Protein AF-Q258Y4-F1 (afdb_monomer)

Solvent-accessible surface area (backbone atoms only — not comparable to full-atom values): 15267 Å² total; per-residue (Å²): 134,86,64,76,81,77,56,89,49,37,62,61,39,58,54,43,42,45,43,45,58,61,51,66,56,70,59,90,60,91,87,56,67,45,74,44,80,45,80,37,53,35,36,51,55,74,81,58,51,71,51,32,64,60,37,55,50,52,29,45,76,71,63,34,41,47,32,34,32,32,32,26,90,51,21,43,62,71,57,40,54,53,54,24,73,75,41,92,78,18,54,65,46,80,31,79,31,70,70,5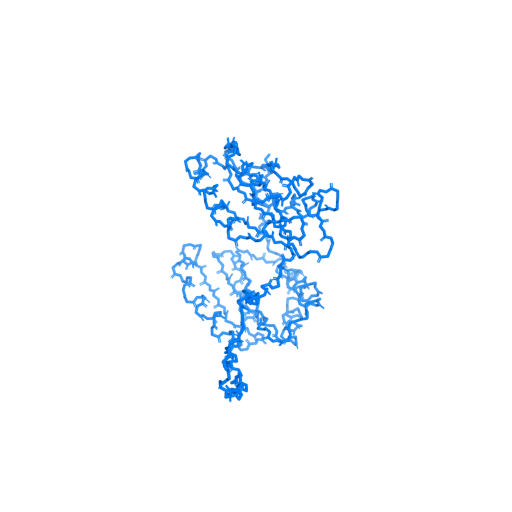0,49,63,76,41,39,65,62,55,49,52,56,56,55,73,62,46,70,79,78,77,72,78,74,78,72,79,79,77,77,84,77,83,89,77,90,85,81,83,91,71,86,73,80,67,83,75,70,77,75,60,54,32,39,36,37,38,38,37,44,28,19,54,85,59,30,64,75,49,37,52,52,54,44,53,51,48,49,58,53,53,71,75,46,66,43,25,88,87,25,23,34,57,26,34,31,38,28,15,63,56,65,43,84,76,43,49,46,72,49,72,40,42,53,68,53,48,49,51,52,57,70,66,62,73,79,77,45,36,97,44,76,31,66,68,57,37,54,49,46,40,66,72,47,56,66,24,68,92,33,45,40,54,92,90,35,54,79,44,76,48,80,47,124

Secondary structure (DSSP, 8-state):
-------SB--HHHHHHHIIIIITTT---TTS-EEEEEEE-SBPPHHHHTTHHHHHHHHHHTTEEEEEEEESTTS-HHHHHHHHTT-TT---EEESSHHHHHHTHHHHHHHHHHTSPPPPPPP----PPPPPP-------------PPPPPEEEEEEEE--TTTHHHHHHHHHHHHHHHHHHS-BSTTSEEEEEEEESSSEEEEE-TTS---HHHHHHHHHHPPP---S---HHHHHHHIIIIISSGGGT--TTSPEEEEEE-

Organism: NCBI:txid329634

pLDDT: mean 86.79, std 17.77, range [30.95, 98.56]

Nearest PDB structures (foldseek):
  3zqk-assembly2_B  TM=9.887E-01  e=1.937E-16  Homo sapiens
  3ppx-assembly1_A  TM=9.861E-01  e=2.987E-16  Homo sapiens
  3ppw-assembly1_A  TM=9.866E-01  e=4.330E-16  Homo sapiens
  1ijb-assembly1_A  TM=9.432E-01  e=1.712E-16  Homo sapiens
  5bv8-assembly1_A  TM=9.352E-01  e=2.061E-16  Homo sapiens

Mean predicted aligned error: 10.35 Å

Foldseek 3Di:
DPPPPDDLADLQLVVLVCCLCPVLVPDPDPQWAAEAEAEDAAHHDPVNCVCLLVSLLSCVVSNHEYAYEYAAPRGDPVSQVSSCVNDVLHHYHYYNHVVVCVVCVVVVVVSVVVSTDDPDDPDPDPPDPDDDDDDDDDDDPPPDPPPPFAAAEEEEEQELAVVCPQVNSVVVLVVVLVVLVPHPFAPRHYFYWYWYFFPAIDTQGFSPDHRDSVVVNVSSNVDGRDYDHGHDVPNVVVCCVPPRCDVVRVHDPPHYYYYHYDD

Sequence (263 aa):
QVKYAGSQVASTSEVLKYTLFQIFGRIDRPEASRIVLLLTASQEPPRLARNLVRYVQGLKQKKIIVIPVGIGPHASLRQVRLIEKQAPENKAFLLSGVDELEQRRDEIISYLCDLAPEPRAPTKRPQVAQITTGPGTLGISSPGPKRKSMVLDVVFVLEGSDEVGEANFNKSKEFLEEVIRRMDVSQDGIHISVLQYSYMATVEYTFNETQSKEDVLQHVREIRYHGGNRTNTGQALQYLSEYSFSPSQGDREQAPNLVYLVT

Structure (mmCIF, N/CA/C/O backbone):
data_AF-Q258Y4-F1
#
_entry.id   AF-Q258Y4-F1
#
loop_
_atom_site.group_PDB
_atom_site.id
_atom_site.type_symbol
_atom_site.label_atom_id
_atom_site.label_alt_id
_atom_site.label_comp_id
_atom_site.label_asym_id
_atom_site.label_entity_id
_atom_site.label_seq_id
_atom_site.pdbx_PDB_ins_code
_atom_site.Cartn_x
_atom_site.Cartn_y
_atom_site.Cartn_z
_atom_site.occupancy
_atom_site.B_iso_or_equiv
_atom_site.auth_seq_id
_atom_site.auth_comp_id
_atom_site.auth_asym_id
_atom_site.auth_atom_id
_atom_site.pdbx_PDB_model_num
ATOM 1 N N . GLN A 1 1 ? 11.882 17.892 -9.050 1.00 39.12 1 GLN A N 1
ATOM 2 C CA . GLN A 1 1 ? 12.050 16.528 -9.591 1.00 39.12 1 GLN A CA 1
ATOM 3 C C . GLN A 1 1 ? 12.254 15.582 -8.408 1.00 39.12 1 GLN A C 1
ATOM 5 O O . GLN A 1 1 ? 13.380 15.387 -7.973 1.00 39.12 1 GLN A O 1
ATOM 10 N N . VAL A 1 2 ? 11.178 15.057 -7.820 1.00 30.95 2 VAL A N 1
ATOM 11 C CA . VAL A 1 2 ? 11.262 13.942 -6.880 1.00 30.95 2 VAL A CA 1
ATOM 12 C C . VAL A 1 2 ? 11.627 12.763 -7.753 1.00 30.95 2 VAL A C 1
ATOM 14 O O . VAL A 1 2 ? 10.897 12.376 -8.666 1.00 30.95 2 VAL A O 1
ATOM 17 N N . LYS A 1 3 ? 12.863 12.320 -7.558 1.00 33.44 3 LYS A N 1
ATOM 18 C CA . LYS A 1 3 ? 13.380 11.107 -8.157 1.00 33.44 3 LYS A CA 1
ATOM 19 C C . LYS A 1 3 ? 12.528 9.963 -7.632 1.00 33.44 3 LYS A C 1
ATOM 21 O O . LYS A 1 3 ? 12.259 9.914 -6.434 1.00 33.44 3 LYS A O 1
ATOM 26 N N . TYR A 1 4 ? 12.175 9.034 -8.513 1.00 43.12 4 TYR A N 1
ATOM 27 C CA . TYR A 1 4 ? 11.930 7.656 -8.113 1.00 43.12 4 TYR A CA 1
ATOM 28 C C . TYR A 1 4 ? 12.982 7.295 -7.054 1.00 43.12 4 TYR A C 1
ATOM 30 O O . TYR A 1 4 ? 14.178 7.312 -7.346 1.00 43.12 4 TYR A O 1
ATOM 38 N N . ALA A 1 5 ? 12.558 7.090 -5.803 1.00 47.41 5 ALA A N 1
ATOM 39 C CA . ALA A 1 5 ? 13.487 6.778 -4.717 1.00 47.41 5 ALA A CA 1
ATOM 40 C C . ALA A 1 5 ? 14.103 5.384 -4.892 1.00 47.41 5 ALA A C 1
ATOM 42 O O . ALA A 1 5 ? 15.013 5.013 -4.149 1.00 47.41 5 ALA A O 1
ATOM 43 N N . GLY A 1 6 ? 13.620 4.613 -5.877 1.00 55.09 6 GLY A N 1
ATOM 44 C CA . GLY A 1 6 ? 14.238 3.365 -6.262 1.00 55.09 6 GLY A CA 1
ATOM 45 C C . GLY A 1 6 ? 15.699 3.599 -6.606 1.00 55.09 6 GLY A C 1
ATOM 46 O O . GLY A 1 6 ? 16.083 4.340 -7.512 1.00 55.09 6 GLY A O 1
ATOM 47 N N . SER A 1 7 ? 16.514 2.979 -5.777 1.00 66.00 7 SER A N 1
ATOM 48 C CA . SER A 1 7 ? 17.948 2.960 -5.911 1.00 66.00 7 SER A CA 1
ATOM 49 C C . SER A 1 7 ? 18.339 1.894 -6.930 1.00 66.00 7 SER A C 1
ATOM 51 O O . SER A 1 7 ? 17.624 0.917 -7.150 1.00 66.00 7 SER A O 1
ATOM 53 N N . GLN A 1 8 ? 19.532 2.043 -7.504 1.00 76.69 8 GLN A N 1
ATOM 54 C CA . GLN A 1 8 ? 20.169 0.980 -8.287 1.00 76.69 8 GLN A CA 1
ATOM 55 C C . GLN A 1 8 ? 20.449 -0.273 -7.441 1.00 76.69 8 GLN A C 1
ATOM 57 O O . GLN A 1 8 ? 20.772 -1.330 -7.978 1.00 76.69 8 GLN A O 1
ATOM 62 N N . VAL A 1 9 ? 20.344 -0.154 -6.114 1.00 85.25 9 VAL A N 1
ATOM 63 C CA . VAL A 1 9 ? 20.597 -1.237 -5.172 1.00 85.25 9 VAL A CA 1
ATOM 64 C C . VAL A 1 9 ? 19.439 -1.445 -4.204 1.00 85.25 9 VAL A C 1
ATOM 66 O O . VAL A 1 9 ? 18.764 -0.499 -3.802 1.00 85.25 9 VAL A O 1
ATOM 69 N N . ALA A 1 10 ? 19.246 -2.694 -3.793 1.00 88.00 10 ALA A N 1
ATOM 70 C CA . ALA A 1 10 ? 18.312 -3.071 -2.741 1.00 88.00 10 ALA A CA 1
ATOM 71 C C . ALA A 1 10 ? 18.979 -3.008 -1.357 1.00 88.00 10 ALA A C 1
ATOM 73 O O . ALA A 1 10 ? 20.192 -3.162 -1.229 1.00 88.00 10 ALA A O 1
ATOM 74 N N . SER A 1 11 ? 18.168 -2.873 -0.308 1.00 91.31 11 SER A N 1
ATOM 75 C CA . SER A 1 11 ? 18.592 -3.009 1.097 1.00 91.31 11 SER A CA 1
ATOM 76 C C . SER A 1 11 ? 17.915 -4.216 1.749 1.00 91.31 11 SER A C 1
ATOM 78 O O . SER A 1 11 ? 17.360 -4.128 2.844 1.00 91.31 11 SER A O 1
ATOM 80 N N . THR A 1 12 ? 17.901 -5.346 1.038 1.00 92.38 12 THR A N 1
ATOM 81 C CA . THR A 1 12 ? 17.165 -6.562 1.410 1.00 92.38 12 THR A CA 1
ATOM 82 C C . THR A 1 12 ? 17.462 -7.028 2.836 1.00 92.38 12 THR A C 1
ATOM 84 O O . THR A 1 12 ? 16.542 -7.378 3.574 1.00 92.38 12 THR A O 1
ATOM 87 N N . SER A 1 13 ? 18.725 -7.001 3.264 1.00 93.94 13 SER A N 1
ATOM 88 C CA . SER A 1 13 ? 19.115 -7.427 4.609 1.00 93.94 13 SER A CA 1
ATOM 89 C C . SER A 1 13 ? 18.559 -6.498 5.690 1.00 93.94 13 SER A C 1
ATOM 91 O O . SER A 1 13 ? 18.120 -6.978 6.734 1.00 93.94 13 SER A O 1
ATOM 93 N N . GLU A 1 14 ? 18.512 -5.186 5.443 1.00 92.62 14 GLU A N 1
ATOM 94 C CA . GLU A 1 14 ? 17.918 -4.233 6.390 1.00 92.62 14 GLU A CA 1
ATOM 95 C C . GLU A 1 14 ? 16.390 -4.358 6.445 1.00 92.62 14 GLU A C 1
ATOM 97 O O . GLU A 1 14 ? 15.823 -4.316 7.536 1.00 92.62 14 GLU A O 1
ATOM 102 N N . VAL A 1 15 ? 15.721 -4.611 5.312 1.00 92.44 15 VAL A N 1
ATOM 103 C CA . VAL A 1 15 ? 14.271 -4.886 5.287 1.00 92.44 15 VAL A CA 1
ATOM 104 C C . VAL A 1 15 ? 13.944 -6.136 6.106 1.00 92.44 15 VAL A C 1
ATOM 106 O O . VAL A 1 15 ? 13.030 -6.114 6.932 1.00 92.44 15 VAL A O 1
ATOM 109 N N . LEU A 1 16 ? 14.712 -7.219 5.954 1.00 95.38 16 LEU A N 1
ATOM 110 C CA . LEU A 1 16 ? 14.490 -8.454 6.716 1.00 95.38 16 LEU A CA 1
ATOM 111 C C . LEU A 1 16 ? 14.822 -8.298 8.206 1.00 95.38 16 LEU A C 1
ATOM 113 O O . LEU A 1 16 ? 14.109 -8.839 9.049 1.00 95.38 16 LEU A O 1
ATOM 117 N N . LYS A 1 17 ? 15.850 -7.517 8.553 1.00 95.00 17 LYS A N 1
ATOM 118 C CA . LYS A 1 17 ? 16.143 -7.124 9.940 1.00 95.00 17 LYS A CA 1
ATOM 119 C C . LYS A 1 17 ? 14.978 -6.352 10.556 1.00 95.00 17 LYS A C 1
ATOM 121 O O . LYS A 1 17 ? 14.537 -6.690 11.653 1.00 95.00 17 LYS A O 1
ATOM 126 N N . TYR A 1 18 ? 14.471 -5.334 9.863 1.00 94.12 18 TYR A N 1
ATOM 127 C CA . TYR A 1 18 ? 13.328 -4.553 10.328 1.00 94.12 18 TYR A CA 1
ATOM 128 C C . TYR A 1 18 ? 12.090 -5.443 10.493 1.00 94.12 18 TYR A C 1
ATOM 130 O O . TYR A 1 18 ? 11.443 -5.422 11.536 1.00 94.12 18 TYR A O 1
ATOM 138 N N . THR A 1 19 ? 11.825 -6.311 9.517 1.00 94.44 19 THR A N 1
ATOM 139 C CA . THR A 1 19 ? 10.718 -7.277 9.555 1.00 94.44 19 THR A CA 1
ATOM 140 C C . THR A 1 19 ? 10.817 -8.215 10.761 1.00 94.44 19 THR A C 1
ATOM 142 O O . THR A 1 19 ? 9.829 -8.449 11.455 1.00 94.44 19 THR A O 1
ATOM 145 N N . LEU A 1 20 ? 12.020 -8.710 11.063 1.00 94.62 20 LEU A N 1
ATOM 146 C CA . LEU A 1 20 ? 12.267 -9.599 12.195 1.00 94.62 20 LEU A CA 1
ATOM 147 C C . LEU A 1 20 ? 12.024 -8.922 13.551 1.00 94.62 20 LEU A C 1
ATOM 149 O O . LEU A 1 20 ? 11.408 -9.521 14.433 1.00 94.62 20 LEU A O 1
ATOM 153 N N . PHE A 1 21 ? 12.541 -7.705 13.738 1.00 93.38 21 PHE A N 1
ATOM 154 C CA . PHE A 1 21 ? 12.573 -7.059 15.054 1.00 93.38 21 PHE A CA 1
ATOM 155 C C . PHE A 1 21 ? 11.421 -6.089 15.306 1.00 93.38 21 PHE A C 1
ATOM 157 O O . PHE A 1 21 ? 10.978 -5.970 16.444 1.00 93.38 21 PHE A O 1
ATOM 164 N N . GLN A 1 22 ? 10.938 -5.398 14.277 1.00 90.06 22 GLN A N 1
ATOM 165 C CA . GLN A 1 22 ? 9.921 -4.356 14.424 1.00 90.06 22 GLN A CA 1
ATOM 166 C C . GLN A 1 22 ? 8.529 -4.859 14.059 1.00 90.06 22 GLN A C 1
ATOM 168 O O . GLN A 1 22 ? 7.590 -4.588 14.798 1.00 90.06 22 GLN A O 1
ATOM 173 N N . ILE A 1 23 ? 8.405 -5.646 12.984 1.00 90.25 23 ILE A N 1
ATOM 174 C CA . ILE A 1 23 ? 7.108 -6.190 12.558 1.00 90.25 23 ILE A CA 1
ATOM 175 C C . ILE A 1 23 ? 6.771 -7.419 13.411 1.00 90.25 23 ILE A C 1
ATOM 177 O O . ILE A 1 23 ? 5.993 -7.341 14.357 1.00 90.25 23 ILE A O 1
ATOM 181 N N . PHE A 1 24 ? 7.430 -8.555 13.183 1.00 91.12 24 PHE A N 1
ATOM 182 C CA . PHE A 1 24 ? 7.124 -9.792 13.916 1.00 91.12 24 PHE A CA 1
ATOM 183 C C . PHE A 1 24 ? 7.753 -9.877 15.314 1.00 91.12 24 PHE A C 1
ATOM 185 O O . PHE A 1 24 ? 7.533 -10.847 16.041 1.00 91.12 24 PHE A O 1
ATOM 192 N N . GLY A 1 25 ? 8.554 -8.885 15.704 1.00 85.62 25 GLY A N 1
ATOM 193 C CA . GLY A 1 25 ? 9.060 -8.768 17.070 1.00 85.62 25 GLY A CA 1
ATOM 194 C C . GLY A 1 25 ? 8.020 -8.227 18.050 1.00 85.62 25 GLY A C 1
ATOM 195 O O . GLY A 1 25 ? 8.120 -8.525 19.236 1.00 85.62 25 GLY A O 1
ATOM 196 N N . ARG A 1 26 ? 7.031 -7.467 17.557 1.00 79.25 26 ARG A N 1
ATOM 197 C CA . ARG A 1 26 ? 6.035 -6.757 18.375 1.00 79.25 26 ARG A CA 1
ATOM 198 C C . ARG A 1 26 ? 4.609 -7.304 18.243 1.00 79.25 26 ARG A C 1
ATOM 200 O O . ARG A 1 26 ? 3.765 -6.975 19.065 1.00 79.25 26 ARG A O 1
ATOM 207 N N . ILE A 1 27 ? 4.331 -8.118 17.223 1.00 74.12 27 ILE A N 1
ATOM 208 C CA . ILE A 1 27 ? 2.992 -8.665 16.958 1.00 74.12 27 ILE A CA 1
ATOM 209 C C . ILE A 1 27 ? 2.760 -9.952 17.761 1.00 74.12 27 ILE A C 1
ATOM 211 O O . ILE A 1 27 ? 3.494 -10.928 17.588 1.00 74.12 27 ILE A O 1
ATOM 215 N N . ASP A 1 28 ? 1.682 -9.989 18.549 1.00 75.31 28 ASP A N 1
ATOM 216 C CA . ASP A 1 28 ? 1.201 -11.195 19.231 1.00 75.31 28 ASP A CA 1
ATOM 217 C C . ASP A 1 28 ? -0.076 -11.733 18.569 1.00 75.31 28 ASP A C 1
ATOM 219 O O . ASP A 1 28 ? -1.198 -11.358 18.898 1.00 75.31 28 ASP A O 1
ATOM 223 N N . ARG A 1 29 ? 0.119 -12.575 17.548 1.00 81.56 29 ARG A N 1
ATOM 224 C CA . ARG A 1 29 ? -0.940 -13.349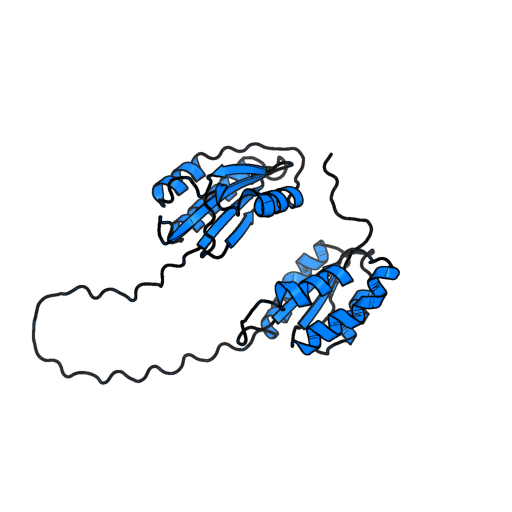 16.877 1.00 81.56 29 ARG A CA 1
ATOM 225 C C . ARG A 1 29 ? -0.461 -14.792 16.731 1.00 81.56 29 ARG A C 1
ATOM 227 O O . ARG A 1 29 ? 0.193 -15.111 15.731 1.00 81.56 29 ARG A O 1
ATOM 234 N N . PRO A 1 30 ? -0.608 -15.637 17.764 1.00 80.44 30 PRO A N 1
ATOM 235 C CA . PRO A 1 30 ? -0.120 -17.017 17.737 1.00 80.44 30 PRO A CA 1
ATOM 236 C C . PRO A 1 30 ? -0.934 -17.926 16.805 1.00 80.44 30 PRO A C 1
ATOM 238 O O . PRO A 1 30 ? -0.425 -18.947 16.353 1.00 80.44 30 PRO A O 1
ATOM 241 N N . GLU A 1 31 ? -2.179 -17.560 16.505 1.00 83.12 31 GLU A N 1
ATOM 242 C CA . GLU A 1 31 ? -3.102 -18.313 15.650 1.00 83.12 31 GLU A CA 1
ATOM 243 C C . GLU A 1 31 ? -2.968 -18.031 14.147 1.00 83.12 31 GLU A C 1
ATOM 245 O O . GLU A 1 31 ? -3.559 -18.751 13.346 1.00 83.12 31 GLU A O 1
ATOM 250 N N . ALA A 1 32 ? -2.218 -16.999 13.755 1.00 86.50 32 ALA A N 1
ATOM 251 C CA . ALA A 1 32 ? -2.063 -16.601 12.360 1.00 86.50 32 ALA A CA 1
ATOM 252 C C . ALA A 1 32 ? -0.758 -17.137 11.754 1.00 86.50 32 ALA A C 1
ATOM 254 O O . ALA A 1 32 ? 0.302 -17.073 12.386 1.00 86.50 32 ALA A O 1
ATOM 255 N N . SER A 1 33 ? -0.813 -17.589 10.495 1.00 89.31 33 SER A N 1
ATOM 256 C CA . SER A 1 33 ? 0.401 -17.835 9.707 1.00 89.31 33 SER A CA 1
ATOM 257 C C . SER A 1 33 ? 1.193 -16.541 9.543 1.00 89.31 33 SER A C 1
ATOM 259 O O . SER A 1 33 ? 0.638 -15.470 9.292 1.00 89.31 33 SER A O 1
ATOM 261 N N . ARG A 1 34 ? 2.516 -16.638 9.690 1.00 92.38 34 ARG A N 1
ATOM 262 C CA . ARG A 1 34 ? 3.437 -15.503 9.582 1.00 92.38 34 ARG A CA 1
ATOM 263 C C . ARG A 1 34 ? 4.240 -15.657 8.305 1.00 92.38 34 ARG A C 1
ATOM 265 O O . ARG A 1 34 ? 5.119 -16.510 8.227 1.00 92.38 34 ARG A O 1
ATOM 272 N N . ILE A 1 35 ? 3.910 -14.846 7.309 1.00 94.31 35 ILE A N 1
ATOM 273 C CA . ILE A 1 35 ? 4.468 -14.951 5.962 1.00 94.31 35 ILE A CA 1
ATOM 274 C C . ILE A 1 35 ? 5.016 -13.585 5.549 1.00 94.31 35 ILE A C 1
ATOM 276 O O . ILE A 1 35 ? 4.379 -12.557 5.772 1.00 94.31 35 ILE A O 1
ATOM 280 N N . VAL A 1 36 ? 6.205 -13.579 4.952 1.00 95.75 36 VAL A N 1
ATOM 281 C CA . VAL A 1 36 ? 6.837 -12.421 4.314 1.00 95.75 36 VAL A CA 1
ATOM 282 C C . VAL A 1 36 ? 6.908 -12.690 2.820 1.00 95.75 36 VAL A C 1
ATOM 284 O O . VAL A 1 36 ? 7.653 -13.570 2.394 1.00 95.75 36 VAL A O 1
ATOM 287 N N . LEU A 1 37 ? 6.177 -11.912 2.024 1.00 96.75 37 LEU A N 1
ATOM 288 C CA . LEU A 1 37 ? 6.345 -11.870 0.574 1.00 96.75 37 LEU A CA 1
ATOM 289 C C . LEU A 1 37 ? 7.364 -10.772 0.234 1.00 96.75 37 LEU A C 1
ATOM 291 O O . LEU A 1 37 ? 7.062 -9.585 0.334 1.00 96.75 37 LEU A O 1
ATOM 295 N N . LEU A 1 38 ? 8.592 -11.157 -0.115 1.00 96.44 38 LEU A N 1
ATOM 296 C CA . LEU A 1 38 ? 9.678 -10.223 -0.419 1.00 96.44 38 LEU A CA 1
ATOM 297 C C . LEU A 1 38 ? 9.770 -10.005 -1.931 1.00 96.44 38 LEU A C 1
ATOM 299 O O . LEU A 1 38 ? 10.349 -10.833 -2.630 1.00 96.44 38 LEU A O 1
ATOM 303 N N . LEU A 1 39 ? 9.269 -8.875 -2.425 1.00 94.31 39 LEU A N 1
ATOM 304 C CA . LEU A 1 39 ? 9.456 -8.457 -3.816 1.00 94.31 39 LEU A CA 1
ATOM 305 C C . LEU A 1 39 ? 10.801 -7.730 -3.966 1.00 94.31 39 LEU A C 1
ATOM 307 O O . LEU A 1 39 ? 11.083 -6.776 -3.240 1.00 94.31 39 LEU A O 1
ATOM 311 N N . THR A 1 40 ? 11.650 -8.167 -4.896 1.00 92.88 40 THR A N 1
ATOM 312 C CA . THR A 1 40 ? 12.954 -7.541 -5.151 1.00 92.88 40 THR A CA 1
ATOM 313 C C . THR A 1 40 ? 13.254 -7.465 -6.642 1.00 92.88 40 THR A C 1
ATOM 315 O O . THR A 1 40 ? 13.132 -8.453 -7.357 1.00 92.88 40 THR A O 1
ATOM 318 N N . ALA A 1 41 ? 13.666 -6.288 -7.110 1.00 92.50 41 ALA A N 1
ATOM 319 C CA . ALA A 1 41 ? 13.993 -6.044 -8.515 1.00 92.50 41 ALA A CA 1
ATOM 320 C C . ALA A 1 41 ? 15.450 -5.601 -8.733 1.00 92.50 41 ALA A C 1
ATOM 322 O O . ALA A 1 41 ? 15.838 -5.265 -9.846 1.00 92.50 41 ALA A O 1
ATOM 323 N N . SER A 1 42 ? 16.268 -5.582 -7.677 1.00 90.94 42 SER A N 1
ATOM 324 C CA . SER A 1 42 ? 17.660 -5.126 -7.731 1.00 90.94 42 SER A CA 1
ATOM 325 C C . SER A 1 42 ? 18.551 -5.899 -6.758 1.00 90.94 42 SER A C 1
ATOM 327 O O . SER A 1 42 ? 18.084 -6.680 -5.924 1.00 90.94 42 SER A O 1
ATOM 329 N N . GLN A 1 43 ? 19.863 -5.714 -6.883 1.00 90.12 43 GLN A N 1
ATOM 330 C CA . GLN A 1 43 ? 20.853 -6.374 -6.038 1.00 90.12 43 GLN A CA 1
ATOM 331 C C . GLN A 1 43 ? 21.221 -5.518 -4.823 1.00 90.12 43 GLN A C 1
ATOM 333 O O . GLN A 1 43 ? 21.390 -4.306 -4.924 1.00 90.12 43 GLN A O 1
ATOM 338 N N . GLU A 1 44 ? 21.427 -6.156 -3.672 1.00 90.62 44 GLU A N 1
ATOM 339 C CA . GLU A 1 44 ? 21.999 -5.494 -2.498 1.00 90.62 44 GLU A CA 1
ATOM 340 C C . GLU A 1 44 ? 23.541 -5.448 -2.545 1.00 90.62 44 GLU A C 1
ATOM 342 O O . GLU A 1 44 ? 24.176 -6.427 -2.959 1.00 90.62 44 GLU A O 1
ATOM 347 N N . PRO A 1 45 ? 24.189 -4.366 -2.066 1.00 89.88 45 PRO A N 1
ATOM 348 C CA . PRO A 1 45 ? 25.642 -4.287 -2.015 1.00 89.88 45 PRO A CA 1
ATOM 349 C C . PRO A 1 45 ? 26.249 -5.425 -1.171 1.00 89.88 45 PRO A C 1
ATOM 351 O O . PRO A 1 45 ? 25.753 -5.712 -0.075 1.00 89.88 45 PRO A O 1
ATOM 354 N N . PRO A 1 46 ? 27.390 -6.021 -1.579 1.00 87.50 46 PRO A N 1
ATOM 355 C CA . PRO A 1 46 ? 27.975 -7.179 -0.893 1.00 87.50 46 PRO A CA 1
ATOM 356 C C . PRO A 1 46 ? 28.250 -6.985 0.602 1.00 87.50 46 PRO A C 1
ATOM 358 O O . PRO A 1 46 ? 28.264 -7.957 1.353 1.00 87.50 46 PRO A O 1
ATOM 361 N N . ARG A 1 47 ? 28.487 -5.743 1.049 1.00 87.00 47 ARG A N 1
ATOM 362 C CA . ARG A 1 47 ? 28.706 -5.418 2.468 1.00 87.00 47 ARG A CA 1
ATOM 363 C C . ARG A 1 47 ? 27.462 -5.678 3.320 1.00 87.00 47 ARG A C 1
ATOM 365 O O . ARG A 1 47 ? 27.606 -6.227 4.408 1.00 87.00 47 ARG A O 1
ATOM 372 N N . LEU A 1 48 ? 26.277 -5.324 2.822 1.00 83.44 48 LEU A N 1
ATOM 373 C CA . LEU A 1 48 ? 25.010 -5.514 3.533 1.00 83.44 48 LEU A CA 1
ATOM 374 C C . LEU A 1 48 ? 24.550 -6.978 3.466 1.00 83.44 48 LEU A C 1
ATOM 376 O O . LEU A 1 48 ? 24.151 -7.545 4.483 1.00 83.44 48 LEU A O 1
ATOM 380 N N . ALA A 1 49 ? 24.767 -7.636 2.321 1.00 85.88 49 ALA A N 1
ATOM 381 C CA . ALA A 1 49 ? 24.389 -9.032 2.096 1.00 85.88 49 ALA A CA 1
ATOM 382 C C . ALA A 1 49 ? 25.066 -10.046 3.046 1.00 85.88 49 ALA A C 1
ATOM 384 O O . ALA A 1 49 ? 24.596 -11.178 3.171 1.00 85.88 49 ALA A O 1
ATOM 385 N N . ARG A 1 50 ? 26.148 -9.667 3.748 1.00 88.25 50 ARG A N 1
ATOM 386 C CA . ARG A 1 50 ? 26.841 -10.533 4.727 1.00 88.25 50 ARG A CA 1
ATOM 387 C C . ARG A 1 50 ? 25.924 -11.009 5.852 1.00 88.25 50 ARG A C 1
ATOM 389 O O . ARG A 1 50 ? 26.103 -12.115 6.351 1.00 88.25 50 ARG A O 1
ATOM 396 N N . ASN A 1 51 ? 24.949 -10.188 6.238 1.00 89.56 51 ASN A N 1
ATOM 397 C CA . ASN A 1 51 ? 24.035 -10.492 7.337 1.00 89.56 51 ASN A CA 1
ATOM 398 C C . ASN A 1 51 ? 22.718 -11.130 6.874 1.00 89.56 51 ASN A C 1
ATOM 400 O O . ASN A 1 51 ? 21.911 -11.513 7.720 1.00 89.56 51 ASN A O 1
ATOM 404 N N . LEU A 1 52 ? 22.506 -11.289 5.562 1.00 93.69 52 LEU A N 1
ATOM 405 C CA . LEU A 1 52 ? 21.259 -11.809 4.997 1.00 93.69 52 LEU A CA 1
ATOM 406 C C . LEU A 1 52 ? 20.853 -13.143 5.638 1.00 93.69 52 LEU A C 1
ATOM 408 O O . LEU A 1 52 ? 19.748 -13.278 6.158 1.00 93.69 52 LEU A O 1
ATOM 412 N N . VAL A 1 53 ? 21.779 -14.107 5.668 1.00 94.81 53 VAL A N 1
ATOM 413 C CA . VAL A 1 53 ? 21.536 -15.447 6.231 1.00 94.81 53 VAL A CA 1
ATOM 414 C C . VAL A 1 53 ? 21.119 -15.368 7.696 1.00 94.81 53 VAL A C 1
ATOM 416 O O . VAL A 1 53 ? 20.172 -16.038 8.097 1.00 94.81 53 VAL A O 1
ATOM 419 N N . ARG A 1 54 ? 21.772 -14.506 8.485 1.00 95.69 54 ARG A N 1
ATOM 420 C CA . ARG A 1 54 ? 21.470 -14.327 9.910 1.00 95.69 54 ARG A CA 1
ATOM 421 C C . ARG A 1 54 ? 20.021 -13.889 10.123 1.00 95.69 54 ARG A C 1
ATOM 423 O O . ARG A 1 54 ? 19.348 -14.429 10.997 1.00 95.69 54 ARG A O 1
ATOM 430 N N . TYR A 1 55 ? 19.534 -12.927 9.340 1.00 96.44 55 TYR A N 1
ATOM 431 C CA . TYR A 1 55 ? 18.165 -12.429 9.495 1.00 96.44 55 TYR A CA 1
ATOM 432 C C . TYR A 1 55 ? 17.125 -13.440 9.014 1.00 96.44 55 TYR A C 1
ATOM 434 O O . TYR A 1 55 ? 16.131 -13.649 9.704 1.00 96.44 55 TYR A O 1
ATOM 442 N N . VAL A 1 56 ? 17.376 -14.138 7.904 1.00 96.50 56 VAL A N 1
ATOM 443 C CA . VAL A 1 56 ? 16.468 -15.193 7.424 1.00 96.50 56 VAL A CA 1
ATOM 444 C C . VAL A 1 56 ? 16.404 -16.360 8.417 1.00 96.50 56 VAL A C 1
ATOM 446 O O . VAL A 1 56 ? 15.324 -16.876 8.692 1.00 96.50 56 VAL A O 1
ATOM 449 N N . GLN A 1 57 ? 17.529 -16.741 9.029 1.00 96.00 57 GLN A N 1
ATOM 450 C CA . GLN A 1 57 ? 17.547 -17.742 10.100 1.00 96.00 57 GLN A CA 1
ATOM 451 C C . GLN A 1 57 ? 16.768 -17.280 11.337 1.00 96.00 57 GLN A C 1
ATOM 453 O O . GLN A 1 57 ? 16.028 -18.071 11.918 1.00 96.00 57 GLN A O 1
ATOM 458 N N . GLY A 1 58 ? 16.883 -16.005 11.719 1.00 95.88 58 GLY A N 1
ATOM 459 C CA . GLY A 1 58 ? 16.078 -15.428 12.798 1.00 95.88 58 GLY A CA 1
ATOM 460 C C . GLY A 1 58 ? 14.574 -15.463 12.500 1.00 95.88 58 GLY A C 1
ATOM 461 O O . GLY A 1 58 ? 13.784 -15.823 13.373 1.00 95.88 58 GLY A O 1
ATOM 462 N N . LEU A 1 59 ? 14.178 -15.160 11.258 1.00 95.69 59 LEU A N 1
ATOM 463 C CA . LEU A 1 59 ? 12.785 -15.262 10.804 1.00 95.69 59 LEU A CA 1
ATOM 464 C C . LEU A 1 59 ? 12.288 -16.714 10.885 1.00 95.69 59 LEU A C 1
ATOM 466 O O . LEU A 1 59 ? 11.246 -16.975 11.490 1.00 95.69 59 LEU A O 1
ATOM 470 N N . LYS A 1 60 ? 13.089 -17.672 10.405 1.00 95.06 60 LYS A N 1
ATOM 471 C CA . LYS A 1 60 ? 12.794 -19.109 10.509 1.00 95.06 60 LYS A CA 1
ATOM 472 C C . LYS A 1 60 ? 12.604 -19.568 11.956 1.00 95.06 60 LYS A C 1
ATOM 474 O O . LYS A 1 60 ? 11.650 -20.282 12.246 1.00 95.06 60 LYS A O 1
ATOM 479 N N . GLN A 1 61 ? 13.479 -19.164 12.880 1.00 93.81 61 GLN A N 1
ATOM 480 C CA . GLN A 1 61 ? 13.364 -19.533 14.301 1.00 93.81 61 GLN A CA 1
ATOM 481 C C . GLN A 1 61 ? 12.052 -19.042 14.928 1.00 93.81 61 GLN A C 1
ATOM 483 O O . GLN A 1 61 ? 11.497 -19.703 15.803 1.00 93.81 61 GLN A O 1
ATOM 488 N N . LYS A 1 62 ? 11.518 -17.916 14.444 1.00 92.44 62 LYS A N 1
ATOM 489 C CA . LYS A 1 62 ? 10.202 -17.391 14.830 1.00 92.44 62 LYS A CA 1
ATOM 490 C C . LYS A 1 62 ? 9.032 -17.991 14.036 1.00 92.44 62 LYS A C 1
ATOM 492 O O . LYS A 1 62 ? 7.910 -17.503 14.180 1.00 92.44 62 LYS A O 1
ATOM 497 N N . LYS A 1 63 ? 9.278 -19.044 13.245 1.00 92.00 63 LYS A N 1
ATOM 498 C CA . LYS A 1 63 ? 8.307 -19.708 12.358 1.00 92.00 63 LYS A CA 1
ATOM 499 C C . LYS A 1 63 ? 7.686 -18.745 11.338 1.00 92.00 63 LYS A C 1
ATOM 501 O O . LYS A 1 63 ? 6.490 -18.804 11.074 1.00 92.00 63 LYS A O 1
ATOM 506 N N . ILE A 1 64 ? 8.495 -17.824 10.815 1.00 93.88 64 ILE A N 1
ATOM 507 C CA . ILE A 1 64 ? 8.095 -16.892 9.759 1.00 93.88 64 ILE A CA 1
ATOM 508 C C . ILE A 1 64 ? 8.595 -17.446 8.427 1.00 93.88 64 ILE A C 1
ATOM 510 O O . ILE A 1 64 ? 9.797 -17.669 8.261 1.00 93.88 64 ILE A O 1
ATOM 514 N N . ILE A 1 65 ? 7.673 -17.655 7.492 1.00 95.56 65 ILE A N 1
ATOM 515 C CA . ILE A 1 65 ? 7.954 -18.134 6.136 1.00 95.56 65 ILE A CA 1
ATOM 516 C C . ILE A 1 65 ? 8.358 -16.936 5.279 1.00 95.56 65 ILE A C 1
ATOM 518 O O . ILE A 1 65 ? 7.713 -15.890 5.340 1.00 95.56 65 ILE A O 1
ATOM 522 N N . VAL A 1 66 ? 9.418 -17.066 4.480 1.00 97.31 66 VAL A N 1
ATOM 523 C CA . VAL A 1 66 ? 9.894 -15.994 3.596 1.00 97.31 66 VAL A CA 1
ATOM 524 C C . VAL A 1 66 ? 9.818 -16.465 2.150 1.00 97.31 66 VAL A C 1
ATOM 526 O O . VAL A 1 66 ? 10.523 -17.387 1.752 1.00 97.31 66 VAL A O 1
ATOM 529 N N . ILE A 1 67 ? 8.990 -15.800 1.353 1.00 97.75 67 ILE A N 1
ATOM 530 C CA . ILE A 1 67 ? 8.756 -16.093 -0.062 1.00 97.75 67 ILE A CA 1
ATOM 531 C C . ILE A 1 67 ? 9.434 -14.993 -0.882 1.00 97.75 67 ILE A C 1
ATOM 533 O O . ILE A 1 67 ? 8.892 -13.889 -0.992 1.00 97.75 67 ILE A O 1
ATOM 537 N N . PRO A 1 68 ? 10.647 -15.232 -1.409 1.00 97.44 68 PRO A N 1
ATOM 538 C CA . PRO A 1 68 ? 11.336 -14.253 -2.235 1.00 97.44 68 PRO A CA 1
ATOM 539 C C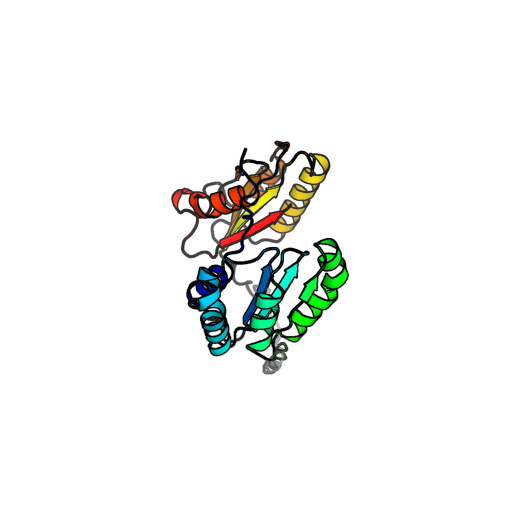 . PRO A 1 68 ? 10.814 -14.283 -3.679 1.00 97.44 68 PRO A C 1
ATOM 541 O O . PRO A 1 68 ? 10.816 -15.325 -4.334 1.00 97.44 68 PRO A O 1
ATOM 544 N N . VAL A 1 69 ? 10.432 -13.118 -4.194 1.00 97.69 69 VAL A N 1
ATOM 545 C CA . VAL A 1 69 ? 10.003 -12.893 -5.577 1.00 97.69 69 VAL A CA 1
ATOM 546 C C . VAL A 1 69 ? 10.997 -11.946 -6.246 1.00 97.69 69 VAL A C 1
ATOM 548 O O . VAL A 1 69 ? 11.029 -10.750 -5.957 1.00 97.69 69 VAL A O 1
ATOM 551 N N . GLY A 1 70 ? 11.846 -12.488 -7.115 1.00 96.62 70 GLY A N 1
ATOM 552 C CA . GLY A 1 70 ? 12.752 -11.707 -7.953 1.00 96.62 70 GLY A CA 1
ATOM 553 C C . GLY A 1 70 ? 12.041 -11.241 -9.220 1.00 96.62 70 GLY A C 1
ATOM 554 O O . GLY A 1 70 ? 11.526 -12.081 -9.949 1.00 96.62 70 GLY A O 1
ATOM 555 N N . ILE A 1 71 ? 12.027 -9.936 -9.486 1.00 95.69 71 ILE A N 1
ATOM 556 C CA . ILE A 1 71 ? 11.346 -9.327 -10.634 1.00 95.69 71 ILE A CA 1
ATOM 557 C C . ILE A 1 71 ? 12.376 -8.646 -11.532 1.00 95.69 71 ILE A C 1
ATOM 559 O O . ILE A 1 71 ? 13.031 -7.684 -11.134 1.00 95.69 71 ILE A O 1
ATOM 563 N N . GLY A 1 72 ? 12.490 -9.114 -12.767 1.00 93.12 72 GLY A N 1
ATOM 564 C CA . GLY A 1 72 ? 13.360 -8.516 -13.764 1.00 93.12 72 GLY A CA 1
ATOM 565 C C . GLY A 1 72 ? 14.817 -8.983 -13.708 1.00 93.12 72 GLY A C 1
ATOM 566 O O . GLY A 1 72 ? 15.246 -9.689 -12.791 1.00 93.12 72 GLY A O 1
ATOM 567 N N . PRO A 1 73 ? 15.617 -8.563 -14.703 1.00 92.62 73 PRO A N 1
ATOM 568 C CA . PRO A 1 73 ? 16.980 -9.056 -14.904 1.00 92.62 73 PRO A CA 1
ATOM 569 C C . PRO A 1 73 ? 17.977 -8.567 -13.844 1.00 92.62 73 PRO A C 1
ATOM 571 O O . PRO A 1 73 ? 19.069 -9.119 -13.721 1.00 92.62 73 PRO A O 1
ATOM 574 N N . HIS A 1 74 ? 17.623 -7.533 -13.079 1.00 92.44 74 HIS A N 1
ATOM 575 C CA . HIS A 1 74 ? 18.487 -6.942 -12.057 1.00 92.44 74 HIS A CA 1
ATOM 576 C C . HIS A 1 74 ? 18.280 -7.552 -10.662 1.00 92.44 74 HIS A C 1
ATOM 578 O O . HIS A 1 74 ? 19.073 -7.291 -9.752 1.00 92.44 74 HIS A O 1
ATOM 584 N N . ALA A 1 75 ? 17.256 -8.393 -10.480 1.00 93.00 75 ALA A N 1
ATOM 585 C CA . ALA A 1 75 ? 17.043 -9.117 -9.236 1.00 93.00 75 ALA A CA 1
ATOM 586 C C . ALA A 1 75 ? 18.192 -10.106 -8.975 1.00 93.00 75 ALA A C 1
ATOM 588 O O . ALA A 1 75 ? 18.623 -10.861 -9.851 1.00 93.00 75 ALA A O 1
ATOM 589 N N . SER A 1 76 ? 18.697 -10.146 -7.740 1.00 93.06 76 SER A N 1
ATOM 590 C CA . SER A 1 76 ? 19.810 -11.039 -7.413 1.00 93.06 76 SER A CA 1
ATOM 591 C C . SER A 1 76 ? 19.349 -12.488 -7.239 1.00 93.06 76 SER A C 1
ATOM 593 O O . SER A 1 76 ? 18.938 -12.901 -6.151 1.00 93.06 76 SER A O 1
ATOM 595 N N . LEU A 1 77 ? 19.523 -13.303 -8.285 1.00 94.38 77 LEU A N 1
ATOM 596 C CA . LEU A 1 77 ? 19.254 -14.747 -8.245 1.00 94.38 77 LEU A CA 1
ATOM 597 C C . LEU A 1 77 ? 19.959 -15.437 -7.068 1.00 94.38 77 LEU A C 1
ATOM 599 O O . LEU A 1 77 ? 19.378 -16.278 -6.383 1.00 94.38 77 LEU A O 1
ATOM 603 N N . ARG A 1 78 ? 21.214 -15.056 -6.801 1.00 93.50 78 ARG A N 1
ATOM 604 C CA . ARG A 1 78 ? 22.000 -15.613 -5.695 1.00 93.50 78 ARG A CA 1
ATOM 605 C C . ARG A 1 78 ? 21.340 -15.347 -4.343 1.00 93.50 78 ARG A C 1
ATOM 607 O O . ARG A 1 78 ? 21.323 -16.250 -3.513 1.00 93.50 78 ARG A O 1
ATOM 614 N N . GLN A 1 79 ? 20.813 -14.142 -4.113 1.00 93.50 79 GLN A N 1
ATOM 615 C CA . GLN A 1 79 ? 20.143 -13.803 -2.853 1.00 93.50 79 GLN A CA 1
ATOM 616 C C . GLN A 1 79 ? 18.795 -14.512 -2.729 1.00 93.50 79 GLN A C 1
ATOM 618 O O . GLN A 1 79 ? 18.532 -15.118 -1.694 1.00 93.50 79 GLN A O 1
ATOM 623 N N . VAL A 1 80 ? 17.987 -14.512 -3.792 1.00 96.06 80 VAL A N 1
ATOM 624 C CA . VAL A 1 80 ? 16.682 -15.193 -3.824 1.00 96.06 80 VAL A CA 1
ATOM 625 C C . VAL A 1 80 ? 16.834 -16.682 -3.495 1.00 96.06 80 VAL A C 1
ATOM 627 O O . VAL A 1 80 ? 16.199 -17.185 -2.569 1.00 96.06 80 VAL A O 1
ATOM 630 N N . ARG A 1 81 ? 17.764 -17.376 -4.164 1.00 96.06 81 ARG A N 1
ATOM 631 C CA . ARG A 1 81 ? 18.047 -18.799 -3.900 1.00 96.06 81 ARG A CA 1
ATOM 632 C C . ARG A 1 81 ? 18.668 -19.045 -2.526 1.00 96.06 81 ARG A C 1
ATOM 634 O O . ARG A 1 81 ? 18.498 -20.122 -1.963 1.00 96.06 81 ARG A O 1
ATOM 641 N N . LEU A 1 82 ? 19.408 -18.082 -1.972 1.00 95.12 82 LEU A N 1
ATOM 642 C CA . LEU A 1 82 ? 19.951 -18.202 -0.617 1.00 95.12 82 LEU A CA 1
ATOM 643 C C . LEU A 1 82 ? 18.833 -18.202 0.429 1.00 95.12 82 LEU A C 1
ATOM 645 O O . LEU A 1 82 ? 18.919 -18.988 1.370 1.00 95.12 82 LEU A O 1
ATOM 649 N N . ILE A 1 83 ? 17.816 -17.349 0.252 1.00 96.88 83 ILE A N 1
ATOM 650 C CA . ILE A 1 83 ? 16.629 -17.268 1.117 1.00 96.88 83 ILE A CA 1
ATOM 651 C C . ILE A 1 83 ? 15.807 -18.557 1.011 1.00 96.88 83 ILE A C 1
ATOM 653 O O . ILE A 1 83 ? 15.489 -19.152 2.039 1.00 96.88 83 ILE A O 1
ATOM 657 N N . GLU A 1 84 ? 15.531 -19.016 -0.213 1.00 97.44 84 GLU A N 1
ATOM 658 C CA . GLU A 1 84 ? 14.818 -20.274 -0.493 1.00 97.44 84 GLU A CA 1
ATOM 659 C C . GLU A 1 84 ? 15.450 -21.460 0.252 1.00 97.44 84 GLU A C 1
ATOM 661 O O . GLU A 1 84 ? 14.783 -22.204 0.957 1.00 97.44 84 GLU A O 1
ATOM 666 N N . LYS A 1 85 ? 16.782 -21.574 0.219 1.00 96.81 85 LYS A N 1
ATOM 667 C CA . LYS A 1 85 ? 17.511 -22.668 0.882 1.00 96.81 85 LYS A CA 1
ATOM 668 C C . LYS A 1 85 ? 17.473 -22.643 2.415 1.00 96.81 85 LYS A C 1
ATOM 670 O O . LYS A 1 85 ? 17.930 -23.605 3.028 1.00 96.81 85 LYS A O 1
ATOM 675 N N . GLN A 1 86 ? 17.002 -21.572 3.060 1.00 96.00 86 GLN A N 1
ATOM 676 C CA . GLN A 1 86 ? 17.009 -21.505 4.528 1.00 96.00 86 GLN A CA 1
ATOM 677 C C . GLN A 1 86 ? 15.896 -22.339 5.179 1.00 96.00 86 GLN A C 1
ATOM 679 O O . GLN A 1 86 ? 16.078 -22.802 6.312 1.00 96.00 86 GLN A O 1
ATOM 684 N N . ALA A 1 87 ? 14.765 -22.549 4.502 1.00 94.25 87 ALA A N 1
ATOM 685 C CA . ALA A 1 87 ? 13.631 -23.307 5.027 1.00 94.25 87 ALA A CA 1
ATOM 686 C C . ALA A 1 87 ? 12.848 -23.984 3.887 1.00 94.25 87 ALA A C 1
ATOM 688 O O . ALA A 1 87 ? 12.712 -23.373 2.832 1.00 94.25 87 ALA A O 1
ATOM 689 N N . PRO A 1 88 ? 12.335 -25.213 4.075 1.00 93.19 88 PRO A N 1
ATOM 690 C CA . PRO A 1 88 ? 11.604 -25.930 3.026 1.00 93.19 88 PRO A CA 1
ATOM 691 C C . PRO A 1 88 ? 10.314 -25.223 2.584 1.00 93.19 88 PRO A C 1
ATOM 693 O O . PRO A 1 88 ? 9.891 -25.393 1.447 1.00 93.19 88 PRO A O 1
ATOM 696 N N . GLU A 1 89 ? 9.710 -24.410 3.452 1.00 93.75 89 GLU A N 1
ATOM 697 C CA . GLU A 1 89 ? 8.506 -23.625 3.164 1.00 93.75 89 GLU A CA 1
ATOM 698 C C . GLU A 1 89 ? 8.796 -22.361 2.334 1.00 93.75 89 GLU A C 1
ATOM 700 O O . GLU A 1 89 ? 7.881 -21.740 1.784 1.00 93.75 89 GLU A O 1
ATOM 705 N N . ASN A 1 90 ? 10.062 -21.946 2.232 1.00 95.56 90 ASN A N 1
ATOM 706 C CA . ASN A 1 90 ? 10.441 -20.803 1.412 1.00 95.56 90 ASN A CA 1
ATOM 707 C C . ASN A 1 90 ? 10.445 -21.236 -0.062 1.00 95.56 90 ASN A C 1
ATOM 709 O O . ASN A 1 90 ? 11.372 -21.913 -0.498 1.00 95.56 90 ASN A O 1
ATOM 713 N N . LYS A 1 91 ? 9.449 -20.810 -0.846 1.00 96.44 91 LYS A N 1
ATOM 714 C CA . LYS A 1 91 ? 9.419 -20.989 -2.309 1.00 96.44 91 LYS A CA 1
ATOM 715 C C . LYS A 1 91 ? 9.859 -19.702 -2.996 1.00 96.44 91 LYS A C 1
ATOM 717 O O . LYS A 1 91 ? 9.313 -18.639 -2.712 1.00 96.44 91 LYS A O 1
ATOM 722 N N . ALA A 1 92 ? 10.837 -19.786 -3.897 1.00 97.62 92 ALA A N 1
ATOM 723 C CA . ALA A 1 92 ? 11.243 -18.639 -4.702 1.00 97.62 92 ALA A CA 1
ATOM 724 C C . ALA A 1 92 ? 10.428 -18.528 -5.994 1.00 97.62 92 ALA A C 1
ATOM 726 O O . ALA A 1 92 ? 10.238 -19.513 -6.708 1.00 97.62 92 ALA A O 1
ATOM 727 N N . PHE A 1 93 ? 10.052 -17.301 -6.346 1.00 97.75 93 PHE A N 1
ATOM 728 C CA . PHE A 1 93 ? 9.511 -16.956 -7.658 1.00 97.75 93 PHE A CA 1
ATOM 729 C C . PHE A 1 93 ? 10.506 -16.043 -8.371 1.00 97.75 93 PHE A C 1
ATOM 731 O O . PHE A 1 93 ? 11.027 -15.094 -7.790 1.00 97.75 93 PHE A O 1
ATOM 738 N N . LEU A 1 94 ? 10.827 -16.361 -9.618 1.00 97.19 94 LEU A N 1
ATOM 739 C CA . LEU A 1 94 ? 11.726 -15.577 -10.457 1.00 97.19 94 LEU A CA 1
ATOM 740 C C . LEU A 1 94 ? 10.953 -15.225 -11.711 1.00 97.19 94 LEU A C 1
ATOM 742 O O . LEU A 1 94 ? 10.455 -16.131 -12.374 1.00 97.19 94 LEU A O 1
ATOM 746 N N . LEU A 1 95 ? 10.846 -13.933 -11.973 1.00 97.00 95 LEU A N 1
ATOM 747 C CA . LEU A 1 95 ? 9.977 -13.359 -12.983 1.00 97.00 95 LEU A CA 1
ATOM 748 C C . LEU A 1 95 ? 10.808 -12.445 -13.881 1.00 97.00 95 LEU A C 1
ATOM 750 O O . LEU A 1 95 ? 11.681 -11.722 -13.395 1.00 97.00 95 LEU A O 1
ATOM 754 N N . SER A 1 96 ? 10.544 -12.445 -15.181 1.00 94.44 96 SER A N 1
ATOM 755 C CA . SER A 1 96 ? 11.235 -11.602 -16.159 1.00 94.44 96 SER A CA 1
ATOM 756 C C . SER A 1 96 ? 10.858 -10.125 -16.050 1.00 94.44 96 SER A C 1
ATOM 758 O O . SER A 1 96 ? 11.603 -9.268 -16.523 1.00 94.44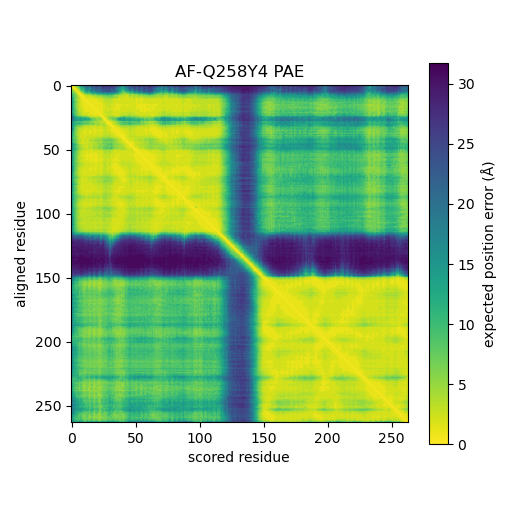 96 SER A O 1
ATOM 760 N N . GLY A 1 97 ? 9.722 -9.817 -15.426 1.00 92.56 97 GLY A N 1
ATOM 761 C CA . GLY A 1 97 ? 9.190 -8.468 -15.276 1.00 92.56 97 GLY A CA 1
ATOM 762 C C . GLY A 1 97 ? 7.854 -8.462 -14.539 1.00 92.56 97 GLY A C 1
ATOM 763 O O . GLY A 1 97 ? 7.404 -9.495 -14.041 1.00 92.56 97 GLY A O 1
ATOM 764 N N . VAL A 1 98 ? 7.234 -7.284 -14.460 1.00 92.06 98 VAL A N 1
ATOM 765 C CA . VAL A 1 98 ? 5.940 -7.101 -13.780 1.00 92.06 98 VAL A CA 1
ATOM 766 C C . VAL A 1 98 ? 4.802 -7.781 -14.554 1.00 92.06 98 VAL A C 1
ATOM 768 O O . VAL A 1 98 ? 3.905 -8.335 -13.932 1.00 92.06 98 VAL A O 1
ATOM 771 N N . ASP A 1 99 ? 4.890 -7.874 -15.882 1.00 94.06 99 ASP A N 1
ATOM 772 C CA . ASP A 1 99 ? 3.882 -8.576 -16.691 1.00 94.06 99 ASP A CA 1
ATOM 773 C C . ASP A 1 99 ? 3.802 -10.074 -16.345 1.00 94.06 99 ASP A C 1
ATOM 775 O O . ASP A 1 99 ? 2.720 -10.650 -16.254 1.00 94.06 99 ASP A O 1
ATOM 779 N N . GLU A 1 100 ? 4.943 -10.728 -16.084 1.00 95.81 100 GLU A N 1
ATOM 780 C CA . GLU A 1 100 ? 4.946 -12.133 -15.648 1.00 95.81 100 GLU A CA 1
ATOM 781 C C . GLU A 1 100 ? 4.410 -12.276 -14.213 1.00 95.81 100 GLU A C 1
ATOM 783 O O . GLU A 1 100 ? 3.796 -13.290 -13.879 1.00 95.81 100 GLU A O 1
ATOM 788 N N . LEU A 1 101 ? 4.588 -11.254 -13.363 1.00 93.88 101 LEU A N 1
ATOM 789 C CA . LEU A 1 101 ? 3.967 -11.227 -12.036 1.00 93.88 101 LEU A CA 1
ATOM 790 C C . LEU A 1 101 ? 2.441 -11.251 -12.146 1.00 93.88 101 LEU A C 1
ATOM 792 O O . LEU A 1 101 ? 1.801 -11.979 -11.390 1.00 93.88 101 LEU A O 1
ATOM 796 N N . GLU A 1 102 ? 1.868 -10.510 -13.095 1.00 93.31 102 GLU A N 1
ATOM 797 C CA . GLU A 1 102 ? 0.429 -10.534 -13.361 1.00 93.31 102 GLU A CA 1
ATOM 798 C C . GLU A 1 102 ? -0.020 -11.903 -13.889 1.00 93.31 102 GLU A C 1
ATOM 800 O O . GLU A 1 102 ? -0.965 -12.491 -13.364 1.00 93.31 102 GLU A O 1
ATOM 805 N N . GLN A 1 103 ? 0.708 -12.465 -14.857 1.00 96.31 103 GLN A N 1
ATOM 806 C CA . GLN A 1 103 ? 0.396 -13.779 -15.431 1.00 96.31 103 GLN A CA 1
ATOM 807 C C . GLN A 1 103 ? 0.459 -14.913 -14.398 1.00 96.31 103 GLN A C 1
ATOM 809 O O . GLN A 1 103 ? -0.310 -15.869 -14.475 1.00 96.31 103 GLN A O 1
ATOM 814 N N . ARG A 1 104 ? 1.365 -14.816 -13.417 1.00 96.94 104 ARG A N 1
ATOM 815 C CA . ARG A 1 104 ? 1.566 -15.829 -12.366 1.00 96.94 104 ARG A CA 1
ATOM 816 C C . ARG A 1 104 ? 0.915 -15.470 -11.035 1.00 96.94 104 ARG A C 1
ATOM 818 O O . ARG A 1 104 ? 1.130 -16.168 -10.041 1.00 96.94 104 ARG A O 1
ATOM 825 N N . ARG A 1 105 ? 0.095 -14.416 -11.005 1.00 95.38 105 ARG A N 1
ATOM 826 C CA . ARG A 1 105 ? -0.598 -13.928 -9.807 1.00 95.38 105 ARG A CA 1
ATOM 827 C C . ARG A 1 105 ? -1.329 -15.053 -9.083 1.00 95.38 105 ARG A C 1
ATOM 829 O O . ARG A 1 105 ? -1.142 -15.227 -7.882 1.00 95.38 105 ARG A O 1
ATOM 836 N N . ASP A 1 106 ? -2.120 -15.830 -9.813 1.00 97.19 106 ASP A N 1
ATOM 837 C CA . ASP A 1 106 ? -2.983 -16.848 -9.213 1.00 97.19 106 ASP A CA 1
ATOM 838 C C . ASP A 1 106 ? -2.167 -18.030 -8.657 1.00 97.19 106 ASP A C 1
ATOM 840 O O . ASP A 1 106 ? -2.521 -18.583 -7.619 1.00 97.19 106 ASP A O 1
ATOM 844 N N . GLU A 1 107 ? -1.016 -18.358 -9.261 1.00 96.00 107 GLU A N 1
ATOM 845 C CA . GLU A 1 107 ? -0.074 -19.349 -8.714 1.00 96.00 107 GLU A CA 1
ATOM 846 C C . GLU A 1 107 ? 0.506 -18.881 -7.370 1.00 96.00 107 GLU A C 1
ATOM 848 O O . GLU A 1 107 ? 0.564 -19.647 -6.405 1.00 96.00 107 GLU A O 1
ATOM 853 N N . ILE A 1 108 ? 0.941 -17.618 -7.300 1.00 95.44 108 ILE A N 1
ATOM 854 C CA . ILE A 1 108 ? 1.527 -17.036 -6.085 1.00 95.44 108 ILE A CA 1
ATOM 855 C C . ILE A 1 108 ? 0.464 -16.936 -4.987 1.00 95.44 108 ILE A C 1
ATOM 857 O O . ILE A 1 108 ? 0.735 -17.311 -3.846 1.00 95.44 108 ILE A O 1
ATOM 861 N N . ILE A 1 109 ? -0.747 -16.477 -5.322 1.00 94.81 109 ILE A N 1
ATOM 862 C CA . ILE A 1 109 ? -1.872 -16.399 -4.383 1.00 94.81 109 ILE A CA 1
ATOM 863 C C . ILE A 1 109 ? -2.240 -17.789 -3.873 1.00 94.81 109 ILE A C 1
ATOM 865 O O . ILE A 1 109 ? -2.332 -17.965 -2.662 1.00 94.81 109 ILE A O 1
ATOM 869 N N . SER A 1 110 ? -2.392 -18.780 -4.758 1.00 94.69 110 SER A N 1
ATOM 870 C CA . SER A 1 110 ? -2.705 -20.155 -4.352 1.00 94.69 110 SER A CA 1
ATOM 871 C C . SER A 1 110 ? -1.667 -20.678 -3.364 1.00 94.69 110 SER A C 1
ATOM 873 O O . SER A 1 110 ? -2.030 -21.167 -2.300 1.00 94.69 110 SER A O 1
ATOM 875 N N . TYR A 1 111 ? -0.377 -20.481 -3.655 1.00 94.12 111 TYR A N 1
ATOM 876 C CA . TYR A 1 111 ? 0.691 -20.895 -2.749 1.00 94.12 111 TYR A CA 1
ATOM 877 C C . TYR A 1 111 ? 0.606 -20.202 -1.381 1.00 94.12 111 TYR A C 1
ATOM 879 O O . TYR A 1 111 ? 0.798 -20.839 -0.352 1.00 94.12 111 TYR A O 1
ATOM 887 N N . LEU A 1 112 ? 0.310 -18.899 -1.346 1.00 93.12 112 LEU A N 1
ATOM 888 C CA . LEU A 1 112 ? 0.123 -18.167 -0.089 1.00 93.12 112 LEU A CA 1
ATOM 889 C C . LEU A 1 112 ? -1.083 -18.683 0.705 1.00 93.12 112 LEU A C 1
ATOM 891 O O . LEU A 1 112 ? -1.006 -18.780 1.930 1.00 93.12 112 LEU A O 1
ATOM 895 N N . CYS A 1 113 ? -2.179 -19.012 0.022 1.00 91.69 113 CYS A N 1
ATOM 896 C CA . CYS A 1 113 ? -3.383 -19.562 0.634 1.00 91.69 113 CYS A CA 1
ATOM 897 C C . CYS A 1 113 ? -3.140 -20.953 1.230 1.00 91.69 113 CYS A C 1
ATOM 899 O O . CYS A 1 113 ? -3.587 -21.197 2.347 1.00 91.69 113 CYS A O 1
ATOM 901 N N . ASP A 1 114 ? -2.370 -21.812 0.561 1.00 91.69 114 ASP A N 1
ATOM 902 C CA . ASP A 1 114 ? -2.024 -23.155 1.055 1.00 91.69 114 ASP A CA 1
ATOM 903 C C . ASP A 1 114 ? -1.172 -23.120 2.342 1.00 91.69 114 ASP A C 1
ATOM 905 O O . ASP A 1 114 ? -1.113 -24.092 3.095 1.00 91.69 114 ASP A O 1
ATOM 909 N N . LEU A 1 115 ? -0.506 -21.992 2.618 1.00 90.44 115 LEU A N 1
ATOM 910 C CA . LEU A 1 115 ? 0.253 -21.766 3.852 1.00 90.44 115 LEU A CA 1
ATOM 911 C C . LEU A 1 115 ? -0.604 -21.222 5.005 1.00 90.44 115 LEU A C 1
ATOM 913 O O . LEU A 1 115 ? -0.107 -21.081 6.132 1.00 90.44 115 LEU A O 1
ATOM 917 N N . ALA A 1 116 ? -1.860 -20.854 4.751 1.00 84.00 116 ALA A N 1
ATOM 918 C CA . ALA A 1 116 ? -2.768 -20.413 5.797 1.00 84.00 116 ALA A CA 1
ATOM 919 C C . ALA A 1 116 ? -3.228 -21.617 6.641 1.00 84.00 116 ALA A C 1
ATOM 921 O O . ALA A 1 116 ? -3.398 -22.716 6.115 1.00 84.00 116 ALA A O 1
ATOM 922 N N . PRO A 1 117 ? -3.445 -21.454 7.958 1.00 76.38 117 PRO A N 1
ATOM 923 C CA . PRO A 1 117 ? -3.978 -22.533 8.772 1.00 76.38 117 PRO A CA 1
ATOM 924 C C . PRO A 1 117 ? -5.421 -22.802 8.344 1.00 76.38 117 PRO A C 1
ATOM 926 O O . PRO A 1 117 ? -6.199 -21.857 8.187 1.00 76.38 117 PRO A O 1
ATOM 929 N N . GLU A 1 118 ? -5.795 -24.075 8.226 1.00 69.25 118 GLU A N 1
ATOM 930 C CA . GLU A 1 118 ? -7.187 -24.461 7.993 1.00 69.25 118 GLU A CA 1
ATOM 931 C C . GLU A 1 118 ? -8.104 -23.806 9.042 1.00 69.25 118 GLU A C 1
ATOM 933 O O . GLU A 1 118 ? -7.804 -23.867 10.248 1.00 69.25 118 GLU A O 1
ATOM 938 N N . PRO A 1 119 ? -9.220 -23.169 8.634 1.00 61.50 119 PRO A N 1
ATOM 939 C CA . PRO A 1 119 ? -10.160 -22.582 9.571 1.00 61.50 119 PRO A CA 1
ATOM 940 C C . PRO A 1 119 ? -10.613 -23.654 10.559 1.00 61.50 119 PRO A C 1
ATOM 942 O O . PRO A 1 119 ? -11.129 -24.702 10.166 1.00 61.50 119 PRO A O 1
ATOM 945 N N . ARG A 1 120 ? -10.451 -23.406 11.865 1.00 55.00 120 ARG A N 1
ATOM 946 C CA . ARG A 1 120 ? -11.036 -24.300 12.871 1.00 55.00 120 ARG A CA 1
ATOM 947 C C . ARG A 1 120 ? -12.534 -24.376 12.592 1.00 55.00 120 ARG A C 1
ATOM 949 O O . ARG A 1 120 ? -13.207 -23.343 12.609 1.00 55.00 120 ARG A O 1
ATOM 956 N N . ALA A 1 121 ? -13.042 -25.583 12.333 1.00 52.47 121 ALA A N 1
ATOM 957 C CA . ALA A 1 121 ? -14.472 -25.810 12.183 1.00 52.47 121 ALA A CA 1
ATOM 958 C C . ALA A 1 121 ? -15.200 -25.154 13.368 1.00 52.47 121 ALA A C 1
ATOM 960 O O . ALA A 1 121 ? -14.713 -25.267 14.501 1.00 52.47 121 ALA A O 1
ATOM 961 N N . PRO A 1 122 ? -16.323 -24.447 13.141 1.00 47.97 122 PRO A N 1
ATOM 962 C CA . PRO A 1 122 ? -17.041 -23.797 14.222 1.00 47.97 122 PRO A CA 1
ATOM 963 C C . PRO A 1 122 ? -17.339 -24.838 15.297 1.00 47.97 122 PRO A C 1
ATOM 965 O O . PRO A 1 122 ? -17.994 -25.850 15.037 1.00 47.97 122 PRO A O 1
ATOM 968 N N . THR A 1 123 ? -16.820 -24.600 16.502 1.00 45.59 123 THR A N 1
ATOM 969 C CA . THR A 1 123 ? -17.139 -25.380 17.693 1.00 45.59 123 THR A CA 1
ATOM 970 C C . THR A 1 123 ? -18.656 -25.485 17.742 1.00 45.59 123 THR A C 1
ATOM 972 O O . THR A 1 123 ? -19.336 -24.455 17.782 1.00 45.59 123 THR A O 1
ATOM 975 N N . LYS A 1 124 ? -19.198 -26.711 17.657 1.00 43.88 124 LYS A N 1
ATOM 976 C CA . LYS A 1 124 ? -20.641 -26.947 17.767 1.00 43.88 124 LYS A CA 1
ATOM 977 C C . LYS A 1 124 ? -21.127 -26.180 18.993 1.00 43.88 124 LYS A C 1
ATOM 979 O O . LYS A 1 124 ? -20.702 -26.477 20.109 1.00 43.88 124 LYS A O 1
ATOM 984 N N . ARG A 1 125 ? -21.964 -25.160 18.771 1.00 39.69 125 ARG A N 1
ATOM 985 C CA . ARG A 1 125 ? -22.633 -24.444 19.859 1.00 39.69 125 ARG A CA 1
ATOM 986 C C . ARG A 1 125 ? -23.301 -25.506 20.740 1.00 39.69 125 ARG A C 1
ATOM 988 O O . ARG A 1 125 ? -23.941 -26.395 20.170 1.00 39.69 125 ARG A O 1
ATOM 995 N N . PRO A 1 126 ? -23.167 -25.458 22.077 1.00 40.91 126 PRO A N 1
ATOM 996 C CA . PRO A 1 126 ? -23.998 -26.297 22.926 1.00 40.91 126 PRO A CA 1
ATOM 997 C C . PRO A 1 126 ? -25.455 -26.053 22.526 1.00 40.91 126 PRO A C 1
ATOM 999 O O . PRO A 1 126 ? -25.880 -24.901 22.401 1.00 40.91 126 PRO A O 1
ATOM 1002 N N . GLN A 1 127 ? -26.177 -27.131 22.215 1.00 42.81 127 GLN A N 1
ATOM 1003 C CA . GLN A 1 127 ? -27.594 -27.048 21.886 1.00 42.81 127 GLN A CA 1
ATOM 1004 C C . GLN A 1 127 ? -28.293 -26.366 23.059 1.00 42.81 127 GLN A C 1
ATOM 1006 O O . GLN A 1 127 ? -28.291 -26.877 24.178 1.00 42.81 127 GLN A O 1
ATOM 1011 N N . VAL A 1 128 ? -28.844 -25.181 22.806 1.00 48.31 128 VAL A N 1
ATOM 1012 C CA . VAL A 1 128 ? -29.724 -24.507 23.755 1.00 48.31 128 VAL A CA 1
ATOM 1013 C C . VAL A 1 128 ? -30.916 -25.438 23.954 1.00 48.31 128 VAL A C 1
ATOM 1015 O O . VAL A 1 128 ? -31.599 -25.776 22.987 1.00 48.31 128 VAL A O 1
ATOM 1018 N N . ALA A 1 129 ? -31.114 -25.902 25.188 1.00 42.03 129 ALA A N 1
ATOM 1019 C CA . ALA A 1 129 ? -32.267 -26.705 25.563 1.00 42.03 129 ALA A CA 1
ATOM 1020 C C . ALA A 1 129 ? -33.549 -25.975 25.133 1.00 42.03 129 ALA A C 1
ATOM 1022 O O . ALA A 1 129 ? -33.730 -24.795 25.442 1.00 42.03 129 ALA A O 1
ATOM 1023 N N . GLN A 1 130 ? -34.415 -26.658 24.383 1.00 40.81 130 GLN A N 1
ATOM 1024 C CA . GLN A 1 130 ? -35.706 -26.108 23.987 1.00 40.81 130 GLN A CA 1
ATOM 1025 C C . GLN A 1 130 ? -36.558 -25.896 25.242 1.00 40.81 130 GLN A C 1
ATOM 1027 O O . GLN A 1 130 ? -36.868 -26.848 25.955 1.00 40.81 130 GLN A O 1
ATOM 1032 N N . ILE A 1 131 ? -36.913 -24.641 25.516 1.00 41.16 131 ILE A N 1
ATOM 1033 C CA . ILE A 1 131 ? -37.814 -24.278 26.609 1.00 41.16 131 ILE A CA 1
ATOM 1034 C C . ILE A 1 131 ? -39.252 -24.470 26.122 1.00 41.16 131 ILE A C 1
ATOM 1036 O O . ILE A 1 131 ? -39.654 -23.926 25.093 1.00 41.16 131 ILE A O 1
ATOM 1040 N N . THR A 1 132 ? -40.011 -25.256 26.880 1.00 38.59 132 THR A N 1
ATOM 1041 C CA . THR A 1 132 ? -41.444 -25.506 26.726 1.00 38.59 132 THR A CA 1
ATOM 1042 C C . THR A 1 132 ? -42.229 -24.190 26.712 1.00 38.59 132 THR A C 1
ATOM 1044 O O . THR A 1 132 ? -42.108 -23.369 27.619 1.00 38.59 132 THR A O 1
ATOM 1047 N N . THR A 1 133 ? -43.037 -23.983 25.674 1.00 39.16 133 THR A N 1
ATOM 1048 C CA . THR A 1 133 ? -43.885 -22.801 25.470 1.00 39.16 133 THR A CA 1
ATOM 1049 C C . THR A 1 133 ? -44.979 -22.676 26.534 1.00 39.16 133 THR A C 1
ATOM 1051 O O . THR A 1 133 ? -45.824 -23.562 26.653 1.00 39.16 133 THR A O 1
ATOM 1054 N N . GLY A 1 134 ? -45.008 -21.540 27.236 1.00 37.19 134 GLY A N 1
ATOM 1055 C CA . GLY A 1 134 ? -46.174 -21.014 27.956 1.00 37.19 134 GLY A CA 1
ATOM 1056 C C . GLY A 1 134 ? -46.626 -19.681 27.330 1.00 37.19 134 GLY A C 1
ATOM 1057 O O . GLY A 1 134 ? -45.787 -18.988 26.747 1.00 37.19 134 GLY A O 1
ATOM 1058 N N . PRO A 1 135 ? -47.920 -19.311 27.375 1.00 47.94 135 PRO A N 1
ATOM 1059 C CA . PRO A 1 135 ? -48.443 -18.239 26.536 1.00 47.94 135 PRO A CA 1
ATOM 1060 C C . PRO A 1 135 ? -48.309 -16.839 27.161 1.00 47.94 135 PRO A C 1
ATOM 1062 O O . PRO A 1 135 ? -48.813 -16.585 28.248 1.00 47.94 135 PRO A O 1
ATOM 1065 N N . GLY A 1 136 ? -47.721 -15.927 26.375 1.00 42.28 136 GLY A N 1
ATOM 1066 C CA . GLY A 1 136 ? -48.108 -14.515 26.264 1.00 42.28 136 GLY A CA 1
ATOM 1067 C C . GLY A 1 136 ? -47.462 -13.505 27.217 1.00 42.28 136 GLY A C 1
ATOM 1068 O O . GLY A 1 136 ? -47.881 -13.398 28.358 1.00 42.28 136 GLY A O 1
ATOM 1069 N N . THR A 1 137 ? -46.567 -12.645 26.706 1.00 32.59 137 THR A N 1
ATOM 1070 C CA . THR A 1 137 ? -46.556 -11.189 26.986 1.00 32.59 137 THR A CA 1
ATOM 1071 C C . THR A 1 137 ? -45.760 -10.435 25.900 1.00 32.59 137 THR A C 1
ATOM 1073 O O . THR A 1 137 ? -44.814 -10.964 25.326 1.00 32.59 137 THR A O 1
ATOM 1076 N N . LEU A 1 138 ? -46.226 -9.215 25.623 1.00 37.78 138 LEU A N 1
ATOM 1077 C CA . LEU A 1 138 ? -45.854 -8.178 24.651 1.00 37.78 138 LEU A CA 1
ATOM 1078 C C . LEU A 1 138 ? -44.373 -8.040 24.238 1.00 37.78 138 LEU A C 1
ATOM 1080 O O . LEU A 1 138 ? -43.446 -8.217 25.022 1.00 37.78 138 LEU A O 1
ATOM 1084 N N . GLY A 1 139 ? -44.200 -7.653 22.969 1.00 46.72 139 GLY A N 1
ATOM 1085 C CA . GLY A 1 139 ? -42.935 -7.586 22.250 1.00 46.72 139 GLY A CA 1
ATOM 1086 C C . GLY A 1 139 ? -41.890 -6.651 22.854 1.00 46.72 139 GLY A C 1
ATOM 1087 O O . GLY A 1 139 ? -42.100 -5.452 23.008 1.00 46.72 139 GLY A O 1
ATOM 1088 N N . ILE A 1 140 ? -40.714 -7.227 23.083 1.00 36.06 140 ILE A N 1
ATOM 1089 C CA . ILE A 1 140 ? -39.444 -6.522 23.199 1.00 36.06 140 ILE A CA 1
ATOM 1090 C C . ILE A 1 140 ? -38.635 -6.963 21.984 1.00 36.06 140 ILE A C 1
ATOM 1092 O O . ILE A 1 140 ? -38.287 -8.138 21.850 1.00 36.06 140 ILE A O 1
ATOM 1096 N N . SER A 1 141 ? -38.370 -6.031 21.068 1.00 44.03 141 SER A N 1
ATOM 1097 C CA . SER A 1 141 ? -37.402 -6.226 19.992 1.00 44.03 141 SER A CA 1
ATOM 1098 C C . SER A 1 141 ? -36.052 -6.554 20.628 1.00 44.03 141 SER A C 1
ATOM 1100 O O . SER A 1 141 ? -35.403 -5.687 21.214 1.00 44.03 141 SER A O 1
ATOM 1102 N N . SER A 1 142 ? -35.663 -7.826 20.568 1.00 42.12 142 SER A N 1
ATOM 1103 C CA . SER A 1 142 ? -34.360 -8.283 21.037 1.00 42.12 142 SER A CA 1
ATOM 1104 C C . SER A 1 142 ? -33.272 -7.497 20.295 1.00 42.12 142 SER A C 1
ATOM 1106 O O . SER A 1 142 ? -33.319 -7.448 19.061 1.00 42.12 142 SER A O 1
ATOM 1108 N N . PRO A 1 143 ? -32.303 -6.867 20.984 1.00 47.66 143 PRO A N 1
ATOM 1109 C CA . PRO A 1 143 ? -31.161 -6.291 20.302 1.00 47.66 143 PRO A CA 1
ATOM 1110 C C . PRO A 1 143 ? -30.419 -7.457 19.656 1.00 47.66 143 PRO A C 1
ATOM 1112 O O . PRO A 1 143 ? -29.883 -8.322 20.353 1.00 47.66 143 PRO A O 1
ATOM 1115 N N . GLY A 1 144 ? -30.400 -7.494 18.321 1.00 50.06 144 GLY A N 1
ATOM 1116 C CA . GLY A 1 144 ? -29.486 -8.365 17.592 1.00 50.06 144 GLY A CA 1
ATOM 1117 C C . GLY A 1 144 ? -28.064 -8.186 18.140 1.00 50.06 144 GLY A C 1
ATOM 1118 O O . GLY A 1 144 ? -27.762 -7.133 18.713 1.00 50.06 144 GLY A O 1
ATOM 1119 N N . PRO A 1 145 ? -27.188 -9.199 18.019 1.00 43.16 145 PRO A N 1
ATOM 1120 C CA . PRO A 1 145 ? -25.852 -9.134 18.593 1.00 43.16 145 PRO A CA 1
ATOM 1121 C C . PRO A 1 145 ? -25.181 -7.851 18.106 1.00 43.16 145 PRO A C 1
ATOM 1123 O O . PRO A 1 145 ? -24.925 -7.709 16.909 1.00 43.16 145 PRO A O 1
ATOM 1126 N N . LYS A 1 146 ? -24.955 -6.900 19.025 1.00 50.56 146 LYS A N 1
ATOM 1127 C CA . LYS A 1 146 ? -24.224 -5.669 18.732 1.00 50.56 146 LYS A CA 1
ATOM 1128 C C . LYS A 1 146 ? -22.891 -6.118 18.148 1.00 50.56 146 LYS A C 1
ATOM 1130 O O . LYS A 1 146 ? -22.082 -6.718 18.861 1.00 50.56 146 LYS A O 1
ATOM 1135 N N . ARG A 1 147 ? -22.690 -5.909 16.840 1.00 56.09 147 ARG A N 1
ATOM 1136 C CA . ARG A 1 147 ? -21.354 -6.006 16.245 1.00 56.09 147 ARG A CA 1
ATOM 1137 C C . ARG A 1 147 ? -20.478 -5.137 17.139 1.00 56.09 147 ARG A C 1
ATOM 1139 O O . ARG A 1 147 ? -20.859 -4.002 17.409 1.00 56.09 147 ARG A O 1
ATOM 1146 N N . LYS A 1 148 ? -19.392 -5.692 17.686 1.00 55.78 148 LYS A N 1
ATOM 1147 C CA . LYS A 1 148 ? -18.409 -4.871 18.402 1.00 55.78 148 LYS A CA 1
ATOM 1148 C C . LYS A 1 148 ? -18.078 -3.711 17.464 1.00 55.78 148 LYS A C 1
ATOM 1150 O O . LYS A 1 148 ? -17.638 -3.994 16.348 1.00 55.78 148 LYS A O 1
ATOM 1155 N N . SER A 1 149 ? -18.378 -2.472 17.861 1.00 67.06 149 SER A N 1
ATOM 1156 C CA . SER A 1 149 ? -18.004 -1.326 17.038 1.00 67.06 149 SER A CA 1
ATOM 1157 C C . SER A 1 149 ? -16.485 -1.369 16.930 1.00 67.06 149 SER A C 1
ATOM 1159 O O . SER A 1 149 ? -15.770 -1.531 17.923 1.00 67.06 149 SER A O 1
ATOM 1161 N N . MET A 1 150 ? -15.997 -1.404 15.696 1.00 82.06 150 MET A N 1
ATOM 1162 C CA . MET A 1 150 ? -14.567 -1.348 15.455 1.00 82.06 150 MET A CA 1
ATOM 1163 C C . MET A 1 150 ? -14.176 0.118 15.573 1.00 82.06 150 MET A C 1
ATOM 1165 O O . MET A 1 150 ? -14.689 0.950 14.831 1.00 82.06 150 MET A O 1
ATOM 1169 N N . VAL A 1 151 ? -13.299 0.417 16.523 1.00 92.31 151 VAL A N 1
ATOM 1170 C CA . VAL A 1 151 ? -12.626 1.713 16.610 1.00 92.31 151 VAL A CA 1
ATOM 1171 C C . VAL A 1 151 ? -11.418 1.629 15.685 1.00 92.31 151 VAL A C 1
ATOM 1173 O O . VAL A 1 151 ? -10.619 0.703 15.831 1.00 92.31 151 VAL A O 1
ATOM 1176 N N . LEU A 1 152 ? -11.338 2.515 14.696 1.00 95.38 152 LEU A N 1
ATOM 1177 C CA . LEU A 1 152 ? -10.310 2.498 13.654 1.00 95.38 152 LEU A CA 1
ATOM 1178 C C . LEU A 1 152 ? -10.145 3.902 13.073 1.00 95.38 152 LEU A C 1
ATOM 1180 O O . LEU A 1 152 ? -11.154 4.574 12.858 1.00 95.38 152 LEU A O 1
ATOM 1184 N N . ASP A 1 153 ? -8.915 4.285 12.750 1.00 97.06 153 ASP A N 1
ATOM 1185 C CA . ASP A 1 153 ? -8.625 5.511 12.005 1.00 97.06 153 ASP A CA 1
ATOM 1186 C C . ASP A 1 153 ? -8.174 5.125 10.596 1.00 97.06 153 ASP A C 1
ATOM 1188 O O . ASP A 1 153 ? -7.215 4.374 10.395 1.00 97.06 153 ASP A O 1
ATOM 1192 N N . VAL A 1 154 ? -8.939 5.563 9.598 1.00 97.69 154 VAL A N 1
ATOM 1193 C CA . VAL A 1 154 ? -8.778 5.147 8.204 1.00 97.69 154 VAL A CA 1
ATOM 1194 C C . VAL A 1 154 ? -8.393 6.340 7.352 1.00 97.69 154 VAL A C 1
ATOM 1196 O O . VAL A 1 154 ? -9.151 7.302 7.264 1.00 97.69 154 VAL A O 1
ATOM 1199 N N . VAL A 1 155 ? -7.266 6.248 6.649 1.00 98.25 155 VAL A N 1
ATOM 1200 C CA . VAL A 1 155 ? -6.923 7.213 5.601 1.00 98.25 155 VAL A CA 1
ATOM 1201 C C . VAL A 1 155 ? -7.145 6.595 4.229 1.00 98.25 155 VAL A C 1
ATOM 1203 O O . VAL A 1 155 ? -6.572 5.553 3.903 1.00 98.25 155 VAL A O 1
ATOM 1206 N N . PHE A 1 156 ? -7.946 7.255 3.402 1.00 98.25 156 PHE A N 1
ATOM 1207 C CA . PHE A 1 156 ? -8.006 6.976 1.974 1.00 98.25 156 PHE A CA 1
ATOM 1208 C C . PHE A 1 156 ? -7.021 7.870 1.227 1.00 98.25 156 PHE A C 1
ATOM 1210 O O . PHE A 1 156 ? -6.993 9.077 1.441 1.00 98.25 156 PHE A O 1
ATOM 1217 N N . VAL A 1 157 ? -6.224 7.287 0.338 1.00 98.00 157 VAL A N 1
ATOM 1218 C CA . VAL A 1 157 ? -5.227 7.995 -0.468 1.00 98.00 157 VAL A CA 1
ATOM 1219 C C . VAL A 1 157 ? -5.571 7.778 -1.932 1.00 98.00 157 VAL A C 1
ATOM 1221 O O . VAL A 1 157 ? -5.416 6.670 -2.442 1.00 98.00 157 VAL A O 1
ATOM 1224 N N . LEU A 1 158 ? -6.075 8.821 -2.583 1.00 97.88 158 LEU A N 1
ATOM 1225 C CA . LEU A 1 158 ? -6.563 8.792 -3.957 1.00 97.88 158 LEU A CA 1
ATOM 1226 C C . LEU A 1 158 ? -5.512 9.336 -4.918 1.00 97.88 158 LEU A C 1
ATOM 1228 O O . LEU A 1 158 ? -5.073 10.476 -4.773 1.00 97.88 158 LEU A O 1
ATOM 1232 N N . GLU A 1 159 ? -5.146 8.565 -5.935 1.00 97.56 159 GLU A N 1
ATOM 1233 C CA . GLU A 1 159 ? -4.328 9.082 -7.025 1.00 97.56 159 GLU A CA 1
ATOM 1234 C C . GLU A 1 159 ? -5.145 10.002 -7.939 1.00 97.56 159 GLU A C 1
ATOM 1236 O O . GLU A 1 159 ? -6.095 9.580 -8.594 1.00 97.56 159 GLU A O 1
ATOM 1241 N N . GLY A 1 160 ? -4.749 11.271 -7.992 1.00 97.12 160 GLY A N 1
ATOM 1242 C CA . GLY A 1 160 ? -5.323 12.311 -8.841 1.00 97.12 160 GLY A CA 1
ATOM 1243 C C . GLY A 1 160 ? -4.369 12.750 -9.951 1.00 97.12 160 GLY A C 1
ATOM 1244 O O . GLY A 1 160 ? -4.262 13.943 -10.213 1.00 97.12 160 GLY A O 1
ATOM 1245 N N . SER A 1 161 ? -3.619 11.828 -10.562 1.00 97.38 161 SER A N 1
ATOM 1246 C CA . SER A 1 161 ? -2.661 12.138 -11.635 1.00 97.38 161 SER A CA 1
ATOM 1247 C C . SER A 1 161 ? -3.341 12.347 -12.998 1.00 97.38 161 SER A C 1
ATOM 1249 O O . SER A 1 161 ? -4.492 11.954 -13.214 1.00 97.38 161 SER A O 1
ATOM 1251 N N . ASP A 1 162 ? -2.631 12.970 -13.945 1.00 96.81 162 ASP A N 1
ATOM 1252 C CA . ASP A 1 162 ? -3.092 13.139 -15.338 1.00 96.81 162 ASP A CA 1
ATOM 1253 C C . ASP A 1 162 ? -3.228 11.795 -16.077 1.00 96.81 162 ASP A C 1
ATOM 1255 O O . ASP A 1 162 ? -4.006 11.689 -17.021 1.00 96.81 162 ASP A O 1
ATOM 1259 N N . GLU A 1 163 ? -2.502 10.764 -15.631 1.00 95.75 163 GLU A N 1
ATOM 1260 C CA . GLU A 1 163 ? -2.579 9.401 -16.172 1.00 95.75 163 GLU A CA 1
ATOM 1261 C C . GLU A 1 163 ? -3.888 8.703 -15.777 1.00 95.75 163 GLU A C 1
ATOM 1263 O O . GLU A 1 163 ? -4.527 8.070 -16.617 1.00 95.75 163 GLU A O 1
ATOM 1268 N N . VAL A 1 164 ? -4.335 8.886 -14.529 1.00 96.56 164 VAL A N 1
ATOM 1269 C CA . VAL A 1 164 ? -5.663 8.439 -14.080 1.00 96.56 164 VAL A CA 1
ATOM 1270 C C . VAL A 1 164 ? -6.758 9.228 -14.808 1.00 96.56 164 VAL A C 1
ATOM 1272 O O . VAL A 1 164 ? -7.692 8.642 -15.366 1.00 96.56 164 VAL A O 1
ATOM 1275 N N . GLY A 1 165 ? -6.628 10.558 -14.827 1.00 97.00 165 GLY A N 1
ATOM 1276 C CA . GLY A 1 165 ? -7.594 11.481 -15.420 1.00 97.00 165 GLY A CA 1
ATOM 1277 C C . GLY A 1 165 ? -8.886 11.642 -14.605 1.00 97.00 165 GLY A C 1
ATOM 1278 O O . GLY A 1 165 ? -9.298 10.765 -13.844 1.00 97.00 165 GLY A O 1
ATOM 1279 N N . GLU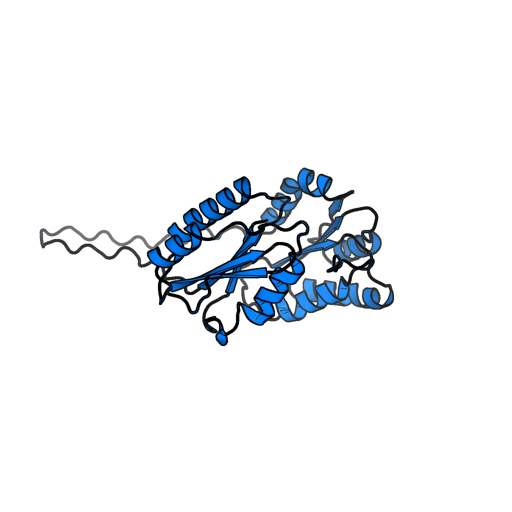 A 1 166 ? -9.576 12.769 -14.798 1.00 98.06 166 GLU A N 1
ATOM 1280 C CA . GLU A 1 166 ? -10.752 13.156 -13.998 1.00 98.06 166 GLU A CA 1
ATOM 1281 C C . GLU A 1 166 ? -11.875 12.103 -14.004 1.00 98.06 166 GLU A C 1
ATOM 1283 O O . GLU A 1 166 ? -12.476 11.808 -12.971 1.00 98.06 166 GLU A O 1
ATOM 1288 N N . ALA A 1 167 ? -12.145 11.485 -15.158 1.00 98.00 167 ALA A N 1
ATOM 1289 C CA . ALA A 1 167 ? -13.216 10.499 -15.282 1.00 98.00 167 ALA A CA 1
ATOM 1290 C C . ALA A 1 167 ? -12.970 9.242 -14.429 1.00 98.00 167 ALA A C 1
ATOM 1292 O O . ALA A 1 167 ? -13.912 8.716 -13.838 1.00 98.00 167 ALA A O 1
ATOM 1293 N N . ASN A 1 168 ? -11.728 8.750 -14.349 1.00 97.69 168 ASN A N 1
ATOM 1294 C CA . ASN A 1 168 ? -11.413 7.598 -13.501 1.00 97.69 168 ASN A CA 1
ATOM 1295 C C . ASN A 1 168 ? -11.235 8.010 -12.039 1.00 97.69 168 ASN A C 1
ATOM 1297 O O . ASN A 1 168 ? -11.654 7.263 -11.162 1.00 97.69 168 ASN A O 1
ATOM 1301 N N . PHE A 1 169 ? -10.733 9.218 -11.769 1.00 98.06 169 PHE A N 1
ATOM 1302 C CA . PHE A 1 169 ? -10.706 9.768 -10.415 1.00 98.06 169 PHE A CA 1
ATOM 1303 C C . PHE A 1 169 ? -12.111 9.829 -9.795 1.00 98.06 169 PHE A C 1
ATOM 1305 O O . PHE A 1 169 ? -12.309 9.424 -8.650 1.00 98.06 169 PHE A O 1
ATOM 1312 N N . ASN A 1 170 ? -13.119 10.245 -10.569 1.00 98.12 170 ASN A N 1
ATOM 1313 C CA . ASN A 1 170 ? -14.508 10.240 -10.109 1.00 98.12 170 ASN A CA 1
ATOM 1314 C C . ASN A 1 170 ? -15.020 8.823 -9.791 1.00 98.12 170 ASN A C 1
ATOM 1316 O O . ASN A 1 170 ? -15.699 8.647 -8.783 1.00 98.12 170 ASN A O 1
ATOM 1320 N N . LYS A 1 171 ? -14.619 7.793 -10.550 1.00 98.00 171 LYS A N 1
ATOM 1321 C CA . LYS A 1 171 ? -14.922 6.391 -10.197 1.00 98.00 171 LYS A CA 1
ATOM 1322 C C . LYS A 1 171 ? -14.233 5.959 -8.897 1.00 98.00 171 LYS A C 1
ATOM 1324 O O . LYS A 1 171 ? -14.830 5.237 -8.103 1.00 98.00 171 LYS A O 1
ATOM 1329 N N . SER A 1 172 ? -13.000 6.408 -8.648 1.00 97.31 172 SER A N 1
ATOM 1330 C CA . SER A 1 172 ? -12.295 6.157 -7.382 1.00 97.31 172 SER A CA 1
ATOM 1331 C C . SER A 1 172 ? -13.021 6.792 -6.190 1.00 97.31 172 SER A C 1
ATOM 1333 O O . SER A 1 172 ? -13.129 6.163 -5.136 1.00 97.31 172 SER A O 1
ATOM 1335 N N . LYS A 1 173 ? -13.588 7.996 -6.359 1.00 97.25 173 LYS A N 1
ATOM 1336 C CA . LYS A 1 173 ? -14.457 8.628 -5.351 1.00 97.25 173 LYS A CA 1
ATOM 1337 C C . LYS A 1 173 ? -15.742 7.833 -5.115 1.00 97.25 173 LYS A C 1
ATOM 1339 O O . LYS A 1 173 ? -16.081 7.569 -3.966 1.00 97.25 173 LYS A O 1
ATOM 1344 N N . GLU A 1 174 ? -16.421 7.403 -6.180 1.00 97.69 174 GLU A N 1
ATOM 1345 C CA . GLU A 1 174 ? -17.627 6.565 -6.084 1.00 97.69 174 GLU A CA 1
ATOM 1346 C C . GLU A 1 174 ? -17.347 5.257 -5.327 1.00 97.69 174 GLU A C 1
ATOM 1348 O O . GLU A 1 174 ? -18.122 4.853 -4.457 1.00 97.69 174 GLU A O 1
ATOM 1353 N N . PHE A 1 175 ? -16.204 4.619 -5.602 1.00 97.19 175 PHE A N 1
ATOM 1354 C CA . PHE A 1 175 ? -15.742 3.451 -4.856 1.00 97.19 175 PHE A CA 1
ATOM 1355 C C . PHE A 1 175 ? -15.552 3.759 -3.362 1.00 97.19 175 PHE A C 1
ATOM 1357 O O . PHE A 1 175 ? -16.026 2.998 -2.516 1.00 97.19 175 PHE A O 1
ATOM 1364 N N . LEU A 1 176 ? -14.910 4.883 -3.023 1.00 97.56 176 LEU A N 1
ATOM 1365 C CA . LEU A 1 176 ? -14.747 5.334 -1.637 1.00 97.56 176 LEU A CA 1
ATOM 1366 C C . LEU A 1 176 ? -16.087 5.514 -0.930 1.00 97.56 176 LEU A C 1
ATOM 1368 O O . LEU A 1 176 ? -16.256 5.037 0.191 1.00 97.56 176 LEU A O 1
ATOM 1372 N N . GLU A 1 177 ? -17.050 6.165 -1.585 1.00 97.88 177 GLU A N 1
ATOM 1373 C CA . GLU A 1 177 ? -18.389 6.358 -1.031 1.00 97.88 177 GLU A CA 1
ATOM 1374 C C . GLU A 1 177 ? -19.058 5.019 -0.699 1.00 97.88 177 GLU A C 1
ATOM 1376 O O . GLU A 1 177 ? -19.613 4.855 0.389 1.00 97.88 177 GLU A O 1
ATOM 1381 N N . GLU A 1 178 ? -18.982 4.038 -1.602 1.00 97.81 178 GLU A N 1
ATOM 1382 C CA . GLU A 1 178 ? -19.539 2.699 -1.382 1.00 97.81 178 GLU A CA 1
ATOM 1383 C C . GLU A 1 178 ? -18.867 1.957 -0.221 1.00 97.81 178 GLU A C 1
ATOM 1385 O O . GLU A 1 178 ? -19.538 1.271 0.559 1.00 97.81 178 GLU A O 1
ATOM 1390 N N . VAL A 1 179 ? -17.551 2.112 -0.067 1.00 96.81 179 VAL A N 1
ATOM 1391 C CA . VAL A 1 179 ? -16.802 1.546 1.060 1.00 96.81 179 VAL A CA 1
ATOM 1392 C C . VAL A 1 179 ? -17.213 2.220 2.374 1.00 96.81 179 VAL A C 1
ATOM 1394 O O . VAL A 1 179 ? -17.582 1.529 3.327 1.00 96.81 179 VAL A O 1
ATOM 1397 N N . ILE A 1 180 ? -17.228 3.555 2.420 1.00 97.19 180 ILE A N 1
ATOM 1398 C CA . ILE A 1 180 ? -17.566 4.353 3.610 1.00 97.19 180 ILE A CA 1
ATOM 1399 C C . ILE A 1 180 ? -19.011 4.101 4.060 1.00 97.19 180 ILE A C 1
ATOM 1401 O O . ILE A 1 180 ? -19.271 3.954 5.256 1.00 97.19 180 ILE A O 1
ATOM 1405 N N . ARG A 1 181 ? -19.962 3.946 3.127 1.00 97.19 181 ARG A N 1
ATOM 1406 C CA . ARG A 1 181 ? -21.363 3.600 3.44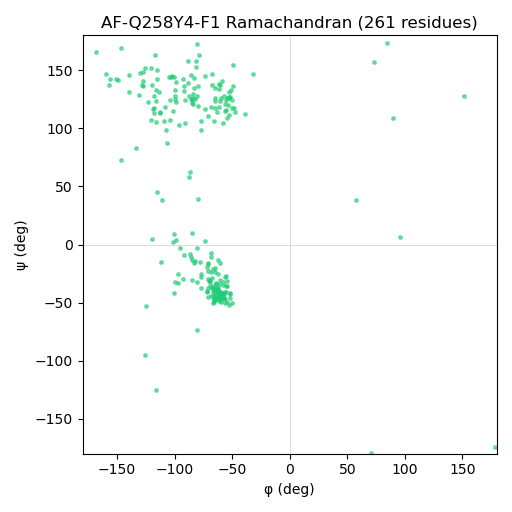8 1.00 97.19 181 ARG A CA 1
ATOM 1407 C C . ARG A 1 181 ? -21.468 2.335 4.304 1.00 97.19 181 ARG A C 1
ATOM 1409 O O . ARG A 1 181 ? -22.316 2.269 5.201 1.00 97.19 181 ARG A O 1
ATOM 1416 N N . ARG A 1 182 ? -20.587 1.357 4.068 1.00 95.25 182 ARG A N 1
ATOM 1417 C CA . ARG A 1 182 ? -20.543 0.064 4.775 1.00 95.25 182 ARG A CA 1
ATOM 1418 C C . ARG A 1 182 ? -19.755 0.104 6.088 1.00 95.25 182 ARG A C 1
ATOM 1420 O O . ARG A 1 182 ? -19.870 -0.837 6.874 1.00 95.25 182 ARG A O 1
ATOM 1427 N N . MET A 1 183 ? -18.980 1.158 6.331 1.00 95.06 183 MET A N 1
ATOM 1428 C CA . MET A 1 183 ? -18.224 1.368 7.567 1.00 95.06 183 MET A CA 1
ATOM 1429 C C . MET A 1 183 ? -19.110 1.952 8.678 1.00 95.06 183 MET A C 1
ATOM 1431 O O . MET A 1 183 ? -20.102 2.632 8.416 1.00 95.06 183 MET A O 1
ATOM 1435 N N . ASP A 1 184 ? -18.756 1.691 9.935 1.00 94.50 184 ASP A N 1
ATOM 1436 C CA . ASP A 1 184 ? -19.432 2.240 11.121 1.00 94.50 184 ASP A CA 1
ATOM 1437 C C . ASP A 1 184 ? -18.837 3.609 11.502 1.00 94.50 184 ASP A C 1
ATOM 1439 O O . ASP A 1 184 ? -18.262 3.789 12.578 1.00 94.50 184 ASP A O 1
ATOM 1443 N N . VAL A 1 185 ? -18.887 4.551 10.550 1.00 96.81 185 VAL A N 1
ATOM 1444 C CA . VAL A 1 185 ? -18.350 5.911 10.717 1.00 96.81 185 VAL A CA 1
ATOM 1445 C C . VAL A 1 185 ? -19.186 6.670 11.737 1.00 96.81 185 VAL A C 1
ATOM 1447 O O . VAL A 1 185 ? -20.393 6.836 11.556 1.00 96.81 185 VAL A O 1
ATOM 1450 N N . SER A 1 186 ? -18.539 7.076 12.824 1.00 94.69 186 SER A N 1
ATOM 1451 C CA . SER A 1 186 ? -19.140 7.828 13.924 1.00 94.69 186 SER A CA 1
ATOM 1452 C C . SER A 1 186 ? -18.050 8.364 14.850 1.00 94.69 186 SER A C 1
ATOM 1454 O O . SER A 1 186 ? -16.924 7.863 14.848 1.00 94.69 186 SER A O 1
ATOM 1456 N N . GLN A 1 187 ? -18.406 9.313 15.720 1.00 91.88 187 GLN A N 1
ATOM 1457 C CA . GLN A 1 187 ? -17.478 9.892 16.696 1.00 91.88 187 GLN A CA 1
ATOM 1458 C C . GLN A 1 187 ? -16.799 8.838 17.594 1.00 91.88 187 GLN A C 1
ATOM 1460 O O . GLN A 1 187 ? -15.617 8.973 17.902 1.00 91.88 187 GLN A O 1
ATOM 1465 N N . ASP A 1 188 ? -17.512 7.767 17.955 1.00 91.44 188 ASP A N 1
ATOM 1466 C CA . ASP A 1 188 ? -17.008 6.687 18.818 1.00 91.44 188 ASP A CA 1
ATOM 1467 C C . ASP A 1 188 ? -16.587 5.426 18.035 1.00 91.44 188 ASP A C 1
ATOM 1469 O O . ASP A 1 188 ? -16.207 4.415 18.628 1.00 91.44 188 ASP A O 1
ATOM 1473 N N . GLY A 1 189 ? -16.683 5.460 16.703 1.00 94.00 189 GLY A N 1
ATOM 1474 C CA . GLY A 1 189 ? -16.446 4.324 15.816 1.00 94.00 189 GLY A CA 1
ATOM 1475 C C . GLY A 1 189 ? -15.253 4.558 14.903 1.00 94.00 189 GLY A C 1
ATOM 1476 O O . GLY A 1 189 ? -14.141 4.819 15.370 1.00 94.00 189 GLY A O 1
ATOM 1477 N N . ILE A 1 190 ? -15.482 4.433 13.598 1.00 96.81 190 ILE A N 1
ATOM 1478 C CA . ILE A 1 190 ? -14.454 4.628 12.573 1.00 96.81 190 ILE A CA 1
ATOM 1479 C C . ILE A 1 190 ? -14.325 6.120 12.247 1.00 96.81 190 ILE A C 1
ATOM 1481 O O . ILE A 1 190 ? -15.332 6.761 11.952 1.00 96.81 190 ILE A O 1
ATOM 1485 N N . HIS A 1 191 ? -13.101 6.651 12.267 1.00 97.81 191 HIS A N 1
ATOM 1486 C CA . HIS A 1 191 ? -12.784 7.996 11.771 1.00 97.81 191 HIS A CA 1
ATOM 1487 C C . HIS A 1 191 ? -12.120 7.905 10.399 1.00 97.81 191 HIS A C 1
ATOM 148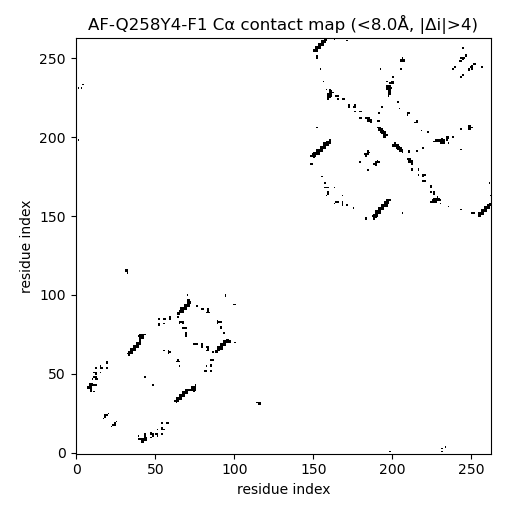9 O O . HIS A 1 191 ? -11.377 6.962 10.121 1.00 97.81 191 HIS A O 1
ATOM 1495 N N . ILE A 1 192 ? -12.409 8.874 9.536 1.00 98.19 192 ILE A N 1
ATOM 1496 C CA . ILE A 1 192 ? -11.963 8.927 8.148 1.00 98.19 192 ILE A CA 1
ATOM 1497 C C . ILE A 1 192 ? -11.124 10.187 7.914 1.00 98.19 192 ILE A C 1
ATOM 1499 O O . ILE A 1 192 ? -11.498 11.284 8.316 1.00 98.19 192 ILE A O 1
ATOM 1503 N N . SER A 1 193 ? -10.021 10.027 7.191 1.00 98.00 193 SER A N 1
ATOM 1504 C CA . SER A 1 193 ? -9.292 11.099 6.519 1.00 98.00 193 SER A CA 1
ATOM 1505 C C . SER A 1 193 ? -9.130 10.736 5.044 1.00 98.00 193 SER A C 1
ATOM 1507 O O . SER A 1 193 ? -9.122 9.559 4.668 1.00 98.00 193 SER A O 1
ATOM 1509 N N . VAL A 1 194 ? -9.043 11.749 4.189 1.00 98.25 194 VAL A N 1
ATOM 1510 C CA . VAL A 1 194 ? -8.881 11.586 2.746 1.00 98.25 194 VAL A CA 1
ATOM 1511 C C . VAL A 1 194 ? -7.734 12.472 2.277 1.00 98.25 194 VAL A C 1
ATOM 1513 O O . VAL A 1 194 ? -7.695 13.670 2.559 1.00 98.25 194 VAL A O 1
ATOM 1516 N N . LEU A 1 195 ? -6.805 11.870 1.542 1.00 97.69 195 LEU A N 1
ATOM 1517 C CA . LEU A 1 195 ? -5.754 12.553 0.806 1.00 97.69 195 LEU A CA 1
ATOM 1518 C C . LEU A 1 195 ? -5.952 12.318 -0.686 1.00 97.69 195 LEU A C 1
ATOM 1520 O O . LEU A 1 195 ? -6.251 11.203 -1.113 1.00 97.69 195 LEU A O 1
ATOM 1524 N N . GLN A 1 196 ? -5.680 13.340 -1.480 1.00 97.81 196 GLN A N 1
ATOM 1525 C CA . GLN A 1 196 ? -5.419 13.200 -2.905 1.00 97.81 196 GLN A CA 1
ATOM 1526 C C . GLN A 1 196 ? -3.916 13.331 -3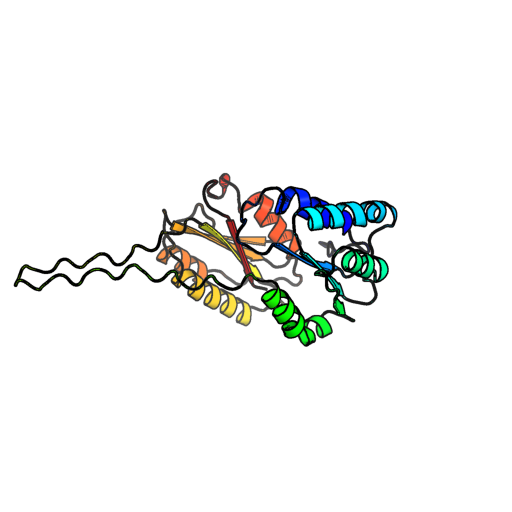.140 1.00 97.81 196 GLN A C 1
ATOM 1528 O O . GLN A 1 196 ? -3.252 14.118 -2.471 1.00 97.81 196 GLN A O 1
ATOM 1533 N N . TYR A 1 197 ? -3.347 12.586 -4.083 1.00 97.31 197 TYR A N 1
ATOM 1534 C CA . TYR A 1 197 ? -1.946 12.756 -4.447 1.00 97.31 197 TYR A CA 1
ATOM 1535 C C . TYR A 1 197 ? -1.719 12.646 -5.952 1.00 97.31 197 TYR A C 1
ATOM 1537 O O . TYR A 1 197 ? -2.346 11.855 -6.648 1.00 97.31 197 TYR A O 1
ATOM 1545 N N . SER A 1 198 ? -0.765 13.425 -6.443 1.00 96.25 198 SER A N 1
ATOM 1546 C CA . SER A 1 198 ? -0.055 13.132 -7.687 1.00 96.25 198 SER A CA 1
ATOM 1547 C C . SER A 1 198 ? 1.431 13.150 -7.355 1.00 96.25 198 SER A C 1
ATOM 1549 O O . SER A 1 198 ? 1.964 12.186 -6.806 1.00 96.25 198 SER A O 1
ATOM 1551 N N . TYR A 1 199 ? 2.102 14.277 -7.557 1.00 92.56 199 TYR A N 1
ATOM 1552 C CA . TYR A 1 199 ? 3.493 14.457 -7.159 1.00 92.56 199 TYR A CA 1
ATOM 1553 C C . TYR A 1 199 ? 3.639 14.887 -5.690 1.00 92.56 199 TYR A C 1
ATOM 1555 O O . TYR A 1 199 ? 4.641 14.557 -5.046 1.00 92.56 199 TYR A O 1
ATOM 1563 N N . MET A 1 200 ? 2.651 15.625 -5.177 1.00 92.62 200 MET A N 1
ATOM 1564 C CA . MET A 1 200 ? 2.500 15.990 -3.765 1.00 92.62 200 MET A CA 1
ATOM 1565 C C . MET A 1 200 ? 1.166 15.457 -3.245 1.00 92.62 200 MET A C 1
ATOM 1567 O O . MET A 1 200 ? 0.216 15.334 -4.019 1.00 92.62 200 MET A O 1
ATOM 1571 N N . ALA A 1 201 ? 1.108 15.169 -1.947 1.00 94.94 201 ALA A N 1
ATOM 1572 C CA . ALA A 1 201 ? -0.138 14.916 -1.237 1.00 94.94 201 ALA A CA 1
ATOM 1573 C C . ALA A 1 201 ? -0.857 16.231 -0.885 1.00 94.94 201 ALA A C 1
ATOM 1575 O O . ALA A 1 201 ? -0.237 17.174 -0.389 1.00 94.94 201 ALA A O 1
ATOM 1576 N N . THR A 1 202 ? -2.166 16.244 -1.105 1.00 96.38 202 THR A N 1
ATOM 1577 C CA . THR A 1 202 ? -3.125 17.273 -0.707 1.00 96.38 202 THR A CA 1
ATOM 1578 C C . THR A 1 202 ? -4.098 16.650 0.283 1.00 96.38 202 THR A C 1
ATOM 1580 O O . THR A 1 202 ? -4.600 15.547 0.065 1.00 96.38 202 THR A O 1
ATOM 1583 N N . VAL A 1 203 ? -4.348 17.348 1.386 1.00 96.56 203 VAL A N 1
ATOM 1584 C CA . VAL A 1 203 ? -5.333 16.933 2.384 1.00 96.56 203 VAL A CA 1
ATOM 1585 C C . VAL A 1 203 ? -6.711 17.403 1.939 1.00 96.56 203 VAL A C 1
ATOM 1587 O O . VAL A 1 203 ? -6.909 18.601 1.765 1.00 96.56 203 VAL A O 1
ATOM 1590 N N . GLU A 1 204 ? -7.640 16.467 1.769 1.00 97.56 204 GLU A N 1
ATOM 1591 C CA . GLU A 1 204 ? -9.029 16.749 1.382 1.00 97.56 204 GLU A CA 1
ATOM 1592 C C . GLU A 1 204 ? -9.973 16.724 2.589 1.00 97.56 204 GLU A C 1
ATOM 1594 O O . GLU A 1 204 ? -10.971 17.437 2.610 1.00 97.56 204 GLU A O 1
ATOM 1599 N N . TYR A 1 205 ? -9.664 15.879 3.579 1.00 97.06 205 TYR A N 1
ATOM 1600 C CA . TYR A 1 205 ? -10.456 15.699 4.794 1.00 97.06 205 TYR A CA 1
ATOM 1601 C C . TYR A 1 205 ? -9.590 15.127 5.928 1.00 97.06 205 TYR A C 1
ATOM 1603 O O . TYR A 1 205 ? -8.803 14.202 5.696 1.00 97.06 205 TYR A O 1
ATOM 1611 N N . THR A 1 206 ? -9.714 15.630 7.156 1.00 96.25 206 THR A N 1
ATOM 1612 C CA . THR A 1 206 ? -8.896 15.214 8.320 1.00 96.25 206 THR A CA 1
ATOM 1613 C C . THR A 1 206 ? -9.713 14.576 9.444 1.00 96.25 206 THR A C 1
ATOM 1615 O O . THR A 1 206 ? -10.922 14.771 9.531 1.00 96.25 206 THR A O 1
ATOM 1618 N N . PHE A 1 207 ? -9.057 13.857 10.365 1.00 96.88 207 PHE A N 1
ATOM 1619 C CA . PHE A 1 207 ? -9.744 13.273 11.529 1.00 96.88 207 PHE A CA 1
ATOM 1620 C C . PHE A 1 207 ? -10.290 14.328 12.507 1.00 96.88 207 PHE A C 1
ATOM 1622 O O . PHE A 1 207 ? -11.219 14.047 13.259 1.00 96.88 207 PHE A O 1
ATOM 1629 N N . ASN A 1 208 ? -9.758 15.555 12.474 1.00 95.00 208 ASN A N 1
ATOM 1630 C CA . ASN A 1 208 ? -10.253 16.685 13.269 1.00 95.00 208 ASN A CA 1
ATOM 1631 C C . ASN A 1 208 ? -11.615 17.225 12.802 1.00 95.00 208 ASN A C 1
ATOM 1633 O O . ASN A 1 208 ? -12.255 17.986 13.531 1.00 95.00 208 ASN A O 1
ATOM 1637 N N . GLU A 1 209 ? -12.044 16.884 11.589 1.00 95.62 209 GLU A N 1
ATOM 1638 C CA . GLU A 1 209 ? -13.341 17.295 11.056 1.00 95.62 209 GLU A CA 1
ATOM 1639 C C . GLU A 1 209 ? -14.480 16.413 11.586 1.00 95.62 209 GLU A C 1
ATOM 1641 O O . GLU A 1 209 ? -14.264 15.428 12.294 1.00 95.62 209 GLU A O 1
ATOM 1646 N N . THR A 1 210 ? -15.726 16.783 11.285 1.00 96.75 210 THR A N 1
ATOM 1647 C CA . THR A 1 210 ? -16.918 16.116 11.823 1.00 96.75 210 THR A CA 1
ATOM 1648 C C . THR A 1 210 ? -17.072 14.673 11.333 1.00 96.75 210 THR A C 1
ATOM 1650 O O . THR A 1 210 ? -17.547 14.428 10.232 1.00 96.75 210 THR A O 1
ATOM 1653 N N . GLN A 1 211 ? -16.799 13.700 12.203 1.00 96.56 211 GLN A N 1
ATOM 1654 C CA . GLN A 1 211 ? -16.808 12.266 11.876 1.00 96.56 211 GLN A CA 1
ATOM 1655 C C . GLN A 1 211 ? -18.214 11.629 11.832 1.00 96.56 211 GLN A C 1
ATOM 1657 O O . GLN A 1 211 ? -18.414 10.503 12.296 1.00 96.56 211 GLN A O 1
ATOM 1662 N N . SER A 1 212 ? -19.215 12.336 11.296 1.00 97.12 212 SER A N 1
ATOM 1663 C CA . SER A 1 212 ? -20.520 11.744 10.974 1.00 97.12 212 SER A CA 1
ATOM 1664 C C . SER A 1 212 ? -20.477 11.116 9.579 1.00 97.12 212 SER A C 1
ATOM 1666 O O . SER A 1 212 ? -19.787 11.602 8.680 1.00 97.12 212 SER A O 1
ATOM 1668 N N . LYS A 1 213 ? -21.205 10.015 9.370 1.00 97.62 213 LYS A N 1
ATOM 1669 C CA . LYS A 1 213 ? -21.211 9.331 8.069 1.00 97.62 213 LYS A CA 1
ATOM 1670 C C . LYS A 1 213 ? -21.710 10.254 6.959 1.00 97.62 213 LYS A C 1
ATOM 1672 O O . LYS A 1 213 ? -21.172 10.233 5.854 1.00 97.62 213 LYS A O 1
ATOM 1677 N N . GLU A 1 214 ? -22.741 11.033 7.249 1.00 97.94 214 GLU A N 1
ATOM 1678 C CA . GLU A 1 214 ? -23.358 11.968 6.320 1.00 97.94 214 GLU A CA 1
ATOM 1679 C C . GLU A 1 214 ? -22.375 13.069 5.906 1.00 97.94 214 GLU A C 1
ATOM 1681 O O . GLU A 1 214 ? -22.215 13.306 4.708 1.00 97.94 214 GLU A O 1
ATOM 1686 N N . ASP A 1 215 ? -21.667 13.670 6.868 1.00 97.81 215 ASP A N 1
ATOM 1687 C CA . ASP A 1 215 ? -20.715 14.756 6.605 1.00 97.81 215 ASP A CA 1
ATOM 1688 C C . ASP A 1 215 ? -19.494 14.260 5.833 1.00 97.81 215 ASP A C 1
ATOM 1690 O O . ASP A 1 215 ? -19.092 14.885 4.850 1.00 97.81 215 ASP A O 1
ATOM 1694 N N . VAL A 1 216 ? -18.937 13.108 6.220 1.00 98.31 216 VAL A N 1
ATOM 1695 C CA . VAL A 1 216 ? -17.806 12.495 5.509 1.00 98.31 216 VAL A CA 1
ATOM 1696 C C . VAL A 1 216 ? -18.186 12.193 4.058 1.00 98.31 216 VAL A C 1
ATOM 1698 O O . VAL A 1 216 ? -17.448 12.540 3.138 1.00 98.31 216 VAL A O 1
ATOM 1701 N N . LEU A 1 217 ? -19.352 11.578 3.821 1.00 98.56 217 LEU A N 1
ATOM 1702 C CA . LEU A 1 217 ? -19.814 11.281 2.461 1.00 98.56 217 LEU A CA 1
ATOM 1703 C C . LEU A 1 217 ? -20.064 12.550 1.645 1.00 98.56 217 LEU A C 1
ATOM 1705 O O . LEU A 1 217 ? -19.837 12.544 0.435 1.00 98.56 217 LEU A O 1
ATOM 1709 N N . GLN A 1 218 ? -20.529 13.625 2.282 1.00 98.25 218 GLN A N 1
ATOM 1710 C CA . GLN A 1 218 ? -20.718 14.901 1.607 1.00 98.25 218 GLN A CA 1
ATOM 1711 C C . GLN A 1 218 ? -19.380 15.504 1.164 1.00 98.25 218 GLN A C 1
ATOM 1713 O O . GLN A 1 218 ? -19.241 15.836 -0.012 1.00 98.25 218 GLN A O 1
ATOM 1718 N N . HIS A 1 219 ? -18.378 15.550 2.048 1.00 97.94 219 HIS A N 1
ATOM 1719 C CA . HIS A 1 219 ? -17.042 16.047 1.701 1.00 97.94 219 HIS A CA 1
ATOM 1720 C C . HIS A 1 219 ? -16.409 15.212 0.590 1.00 97.94 219 HIS A C 1
ATOM 1722 O O . HIS A 1 219 ? -15.930 15.771 -0.393 1.00 97.94 219 HIS A O 1
ATOM 1728 N N . VAL A 1 220 ? -16.491 13.877 0.676 1.00 98.06 220 VAL A N 1
ATOM 1729 C CA . VAL A 1 220 ? -15.966 12.978 -0.364 1.00 98.06 220 VAL A CA 1
ATOM 1730 C C . VAL A 1 220 ? -16.558 13.296 -1.736 1.00 98.06 220 VAL A C 1
ATOM 1732 O O . VAL A 1 220 ? -15.816 1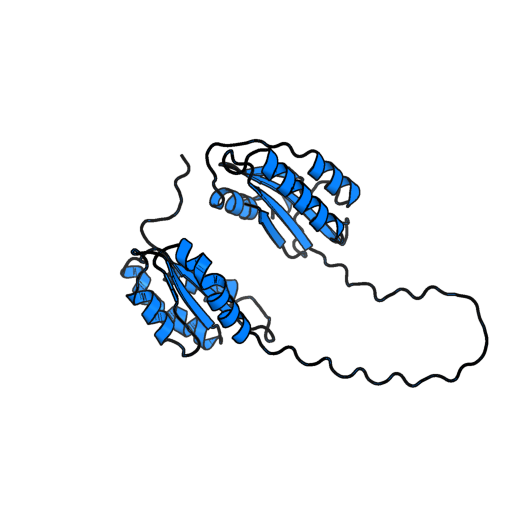3.318 -2.714 1.00 98.06 220 VAL A O 1
ATOM 1735 N N . ARG A 1 221 ? -17.857 13.599 -1.841 1.00 97.88 221 ARG A N 1
ATOM 1736 C CA . ARG A 1 221 ? -18.481 13.980 -3.124 1.00 97.88 221 ARG A CA 1
ATOM 1737 C C . ARG A 1 221 ? -17.932 15.286 -3.686 1.00 97.88 221 ARG A C 1
ATOM 1739 O O . ARG A 1 221 ? -17.843 15.425 -4.907 1.00 97.88 221 ARG A O 1
ATOM 1746 N N . GLU A 1 222 ? -17.557 16.220 -2.824 1.00 97.56 222 GLU A N 1
ATOM 1747 C CA . GLU A 1 222 ? -17.104 17.564 -3.192 1.00 97.56 222 GLU A CA 1
ATOM 1748 C C . GLU A 1 222 ? -15.621 17.632 -3.581 1.00 97.56 222 GLU A C 1
ATOM 1750 O O . GLU A 1 222 ? -15.224 18.589 -4.252 1.00 97.56 222 GLU A O 1
ATOM 1755 N N . ILE A 1 223 ? -14.829 16.603 -3.247 1.00 98.06 223 ILE A N 1
ATOM 1756 C CA . ILE A 1 223 ? -13.411 16.496 -3.625 1.00 98.06 223 ILE A CA 1
ATOM 1757 C C . ILE A 1 223 ? -13.247 16.708 -5.129 1.00 98.06 223 ILE A C 1
ATOM 1759 O O . ILE A 1 223 ? -13.884 16.036 -5.948 1.00 98.06 223 ILE A O 1
ATOM 1763 N N . ARG A 1 224 ? -12.361 17.628 -5.507 1.00 97.62 224 ARG A N 1
ATOM 1764 C CA . ARG A 1 224 ? -12.101 17.961 -6.910 1.00 97.62 224 ARG A CA 1
ATOM 1765 C C . ARG A 1 224 ? -10.843 17.274 -7.395 1.00 97.62 224 ARG A C 1
ATOM 1767 O O . ARG A 1 224 ? -9.863 17.176 -6.671 1.00 97.62 224 ARG A O 1
ATOM 1774 N N . TYR A 1 225 ? -10.859 16.857 -8.651 1.00 98.00 225 TYR A N 1
ATOM 1775 C CA . TYR A 1 225 ? -9.661 16.381 -9.321 1.00 98.00 225 TYR A CA 1
ATOM 1776 C C . TYR A 1 225 ? -8.637 17.519 -9.465 1.00 98.00 225 TYR A C 1
ATOM 1778 O O . TYR A 1 225 ? -8.964 18.587 -9.989 1.00 98.00 225 TYR A O 1
ATOM 1786 N N . HIS A 1 226 ? -7.408 17.301 -8.993 1.00 96.75 226 HIS A N 1
ATOM 1787 C CA . HIS A 1 226 ? -6.326 18.288 -9.066 1.00 96.75 226 HIS A CA 1
ATOM 1788 C C . HIS A 1 226 ? -5.379 18.086 -10.251 1.00 96.75 226 HIS A C 1
ATOM 1790 O O . HIS A 1 226 ? -4.772 19.057 -10.708 1.00 96.75 226 HIS A O 1
ATOM 1796 N N . GLY A 1 227 ? -5.260 16.859 -10.756 1.00 93.69 227 GLY A N 1
ATOM 1797 C CA . GLY A 1 227 ? -4.308 16.530 -11.807 1.00 93.69 227 GLY A CA 1
ATOM 1798 C C . GLY A 1 227 ? -2.850 16.546 -11.346 1.00 93.69 227 GLY A C 1
ATOM 1799 O O . GLY A 1 227 ? -2.491 16.783 -10.185 1.00 93.69 227 GLY A O 1
ATOM 1800 N N . GLY A 1 228 ? -1.971 16.267 -12.298 1.00 94.75 228 GLY A N 1
ATOM 1801 C CA . GLY A 1 228 ? -0.533 16.276 -12.102 1.00 94.75 228 GLY A CA 1
ATOM 1802 C C . GLY A 1 228 ? 0.174 15.309 -13.033 1.00 94.75 228 GLY A C 1
ATOM 1803 O O . GLY A 1 228 ? -0.103 14.112 -13.057 1.00 94.75 228 GLY A O 1
ATOM 1804 N N . ASN A 1 229 ? 1.174 15.823 -13.740 1.00 92.19 229 ASN A N 1
ATOM 1805 C CA . ASN A 1 229 ? 1.902 15.089 -14.773 1.00 92.19 229 ASN A CA 1
ATOM 1806 C C . ASN A 1 229 ? 2.880 14.020 -14.248 1.00 92.19 229 ASN A C 1
ATOM 1808 O O . ASN A 1 229 ? 3.642 13.449 -15.032 1.00 92.19 229 ASN A O 1
ATOM 1812 N N . ARG A 1 230 ? 2.948 13.811 -12.929 1.00 90.38 230 ARG A N 1
ATOM 1813 C CA . ARG A 1 230 ? 3.831 12.844 -12.268 1.00 90.38 230 ARG A CA 1
ATOM 1814 C C . ARG A 1 230 ? 3.182 12.328 -10.994 1.00 90.38 230 ARG A C 1
ATOM 1816 O O . ARG A 1 230 ? 2.645 13.121 -10.227 1.00 90.38 230 ARG A O 1
ATOM 1823 N N . THR A 1 231 ? 3.372 11.044 -10.727 1.00 91.50 231 THR A N 1
ATOM 1824 C CA . THR A 1 231 ? 2.922 10.378 -9.500 1.00 91.50 231 THR A CA 1
ATOM 1825 C C . THR A 1 231 ? 4.097 10.112 -8.560 1.00 91.50 231 THR A C 1
ATOM 1827 O O . THR A 1 231 ? 5.221 9.837 -8.990 1.00 91.50 231 THR A O 1
ATOM 1830 N N . ASN A 1 232 ? 3.855 10.219 -7.255 1.00 90.88 232 ASN A N 1
ATOM 1831 C CA . ASN A 1 232 ? 4.842 9.986 -6.212 1.00 90.88 232 ASN A CA 1
ATOM 1832 C C . ASN A 1 232 ? 4.208 9.377 -4.953 1.00 90.88 232 ASN A C 1
ATOM 1834 O O . ASN A 1 232 ? 4.098 10.007 -3.900 1.00 90.88 232 ASN A O 1
ATOM 1838 N N . THR A 1 233 ? 3.839 8.104 -5.059 1.00 92.50 233 THR A N 1
ATOM 1839 C CA . THR A 1 233 ? 3.219 7.328 -3.976 1.00 92.50 233 THR A CA 1
ATOM 1840 C C . THR A 1 233 ? 4.095 7.268 -2.723 1.00 92.50 233 THR A C 1
ATOM 1842 O O . THR A 1 233 ? 3.590 7.306 -1.606 1.00 92.50 233 THR A O 1
ATOM 1845 N N . GLY A 1 234 ? 5.423 7.228 -2.886 1.00 88.50 234 GLY A N 1
ATOM 1846 C CA . GLY A 1 234 ? 6.358 7.200 -1.758 1.00 88.50 234 GLY A CA 1
ATOM 1847 C C . GLY A 1 234 ? 6.267 8.449 -0.880 1.00 88.50 234 GLY A C 1
ATOM 1848 O O . GLY A 1 234 ? 6.239 8.329 0.342 1.00 88.50 234 GLY A O 1
ATOM 1849 N N . GLN A 1 235 ? 6.163 9.637 -1.487 1.00 90.75 235 GLN A N 1
ATOM 1850 C CA . GLN A 1 235 ? 5.968 10.875 -0.727 1.00 90.75 235 GLN A CA 1
ATOM 1851 C C . GLN A 1 235 ? 4.593 10.919 -0.060 1.00 90.75 235 GLN A C 1
ATOM 1853 O O . GLN A 1 235 ? 4.512 11.371 1.078 1.00 90.75 235 GLN A O 1
ATOM 1858 N N . ALA A 1 236 ? 3.543 10.418 -0.717 1.00 93.38 236 ALA A N 1
ATOM 1859 C CA . ALA A 1 236 ? 2.213 10.358 -0.117 1.00 93.38 236 ALA A CA 1
ATOM 1860 C C . ALA A 1 236 ? 2.201 9.460 1.135 1.00 93.38 236 ALA A C 1
ATOM 1862 O O . ALA A 1 236 ? 1.707 9.864 2.184 1.00 93.38 236 ALA A O 1
ATOM 1863 N N . LEU A 1 237 ? 2.830 8.281 1.067 1.00 93.88 237 LEU A N 1
ATOM 1864 C CA . LEU A 1 237 ? 2.967 7.377 2.216 1.00 93.88 237 LEU A CA 1
ATOM 1865 C C . LEU A 1 237 ? 3.854 7.959 3.328 1.00 93.88 237 LEU A C 1
ATOM 1867 O O . LEU A 1 237 ? 3.573 7.753 4.508 1.00 93.88 237 LEU A O 1
ATOM 1871 N N . GLN A 1 238 ? 4.908 8.700 2.975 1.00 90.44 238 GLN A N 1
ATOM 1872 C CA . GLN A 1 238 ? 5.716 9.415 3.963 1.00 90.44 238 GLN A CA 1
ATOM 1873 C C . GLN A 1 238 ? 4.889 10.499 4.664 1.00 90.44 238 GLN A C 1
ATOM 1875 O O . GLN A 1 238 ? 4.912 10.583 5.889 1.00 90.44 238 GLN A O 1
ATOM 1880 N N . TYR A 1 239 ? 4.113 11.276 3.904 1.00 92.88 239 TYR A N 1
ATOM 1881 C CA . TYR A 1 239 ? 3.239 12.308 4.453 1.00 92.88 239 TYR A CA 1
ATOM 1882 C C . TYR A 1 239 ? 2.221 11.721 5.439 1.00 92.88 239 TYR A C 1
ATOM 1884 O O . TYR A 1 239 ? 2.060 12.246 6.538 1.00 92.88 239 TYR A O 1
ATOM 1892 N N . LEU A 1 240 ? 1.597 10.590 5.092 1.00 93.69 240 LEU A N 1
ATOM 1893 C CA . LEU A 1 240 ? 0.697 9.867 5.996 1.00 93.69 240 LEU A CA 1
ATOM 1894 C C . LEU A 1 240 ? 1.361 9.533 7.332 1.00 93.69 240 LEU A C 1
ATOM 1896 O O . LEU A 1 240 ? 0.791 9.784 8.391 1.00 93.69 240 LEU A O 1
ATOM 1900 N N . SER A 1 241 ? 2.561 8.951 7.261 1.00 90.50 241 SER A N 1
ATOM 1901 C CA . SER A 1 241 ? 3.292 8.479 8.435 1.00 90.50 241 SER A CA 1
ATOM 1902 C C . SER A 1 241 ? 3.792 9.614 9.325 1.00 90.50 241 SER A C 1
ATOM 1904 O O . SER A 1 241 ? 3.938 9.400 10.523 1.00 90.50 241 SER A O 1
ATOM 1906 N N . GLU A 1 242 ? 4.134 10.768 8.752 1.00 91.50 242 GLU A N 1
ATOM 1907 C CA . GLU A 1 242 ? 4.707 11.895 9.495 1.00 91.50 242 GLU A CA 1
ATOM 1908 C C . GLU A 1 242 ? 3.643 12.885 9.984 1.00 91.50 242 GLU A C 1
ATOM 1910 O O . GLU A 1 242 ? 3.843 13.525 11.016 1.00 91.50 242 GLU A O 1
ATOM 1915 N N . TYR A 1 243 ? 2.521 13.012 9.265 1.00 92.88 243 TYR A N 1
ATOM 1916 C CA . TYR A 1 243 ? 1.539 14.073 9.496 1.00 92.88 243 TYR A CA 1
ATOM 1917 C C . TYR A 1 243 ? 0.121 13.554 9.737 1.00 92.88 243 TYR A C 1
ATOM 1919 O O . TYR A 1 243 ? -0.477 13.928 10.746 1.00 92.88 243 TYR A O 1
ATOM 1927 N N . SER A 1 244 ? -0.428 12.717 8.847 1.00 93.38 244 SER A N 1
ATOM 1928 C CA . SER A 1 244 ? -1.842 12.307 8.932 1.00 93.38 244 SER A CA 1
ATOM 1929 C C . SER A 1 244 ? -2.140 11.479 10.179 1.00 93.38 244 SER A C 1
ATOM 1931 O O . SER A 1 244 ? -3.111 11.759 10.873 1.00 93.38 244 SER A O 1
ATOM 1933 N N . PHE A 1 245 ? -1.277 10.516 10.507 1.00 94.19 245 PHE A N 1
ATOM 1934 C CA . PHE A 1 245 ? -1.360 9.746 11.751 1.00 94.19 245 PHE A CA 1
ATOM 1935 C C . PHE A 1 245 ? -0.626 10.466 12.885 1.00 94.19 245 PHE A C 1
ATOM 1937 O O . PHE A 1 245 ? 0.396 10.003 13.394 1.00 94.19 245 PHE A O 1
ATOM 1944 N N . SER A 1 246 ? -1.104 11.664 13.224 1.00 92.69 246 SER A N 1
ATOM 1945 C CA . SER A 1 246 ? -0.600 12.420 14.366 1.00 92.69 246 SER A CA 1
ATOM 1946 C C . SER A 1 246 ? -1.744 12.909 15.254 1.00 92.69 246 SER A C 1
ATOM 1948 O O . SER A 1 246 ? -2.793 13.304 14.734 1.00 92.69 246 SER A O 1
ATOM 1950 N N . PRO A 1 247 ? -1.534 13.005 16.582 1.00 91.31 247 PRO A N 1
ATOM 1951 C CA . PRO A 1 247 ? -2.547 13.546 17.489 1.00 91.31 247 PRO A CA 1
ATOM 1952 C C . PRO A 1 247 ? -2.995 14.964 17.109 1.00 91.31 247 PRO A C 1
ATOM 1954 O O . PRO A 1 247 ? -4.127 15.355 17.364 1.00 91.31 247 PRO A O 1
ATOM 1957 N N . SER A 1 248 ? -2.115 15.740 16.461 1.00 90.50 248 SER A N 1
ATOM 1958 C CA . SER A 1 248 ? -2.435 17.090 15.981 1.00 90.50 248 SER A CA 1
ATOM 1959 C C . SER A 1 248 ? -3.450 17.111 14.833 1.00 90.50 248 SER A C 1
ATOM 1961 O O . SER A 1 248 ? -4.134 18.114 14.647 1.00 90.50 248 SER A O 1
ATOM 1963 N N . GLN A 1 249 ? -3.558 16.012 14.082 1.00 91.81 249 GLN A N 1
ATOM 1964 C CA . GLN A 1 249 ? -4.518 15.828 12.992 1.00 91.81 249 GLN A CA 1
ATOM 1965 C C . GLN A 1 249 ? -5.760 15.032 13.415 1.00 91.81 249 GLN A C 1
ATOM 1967 O O . GLN A 1 249 ? -6.616 14.781 12.571 1.00 91.81 249 GLN A O 1
ATOM 1972 N N . GLY A 1 250 ? -5.869 14.672 14.699 1.00 91.88 250 GLY A N 1
ATOM 1973 C CA . GLY A 1 250 ? -7.014 13.959 15.268 1.00 91.88 250 GLY A CA 1
ATOM 1974 C C . GLY A 1 250 ? -6.853 12.439 15.349 1.00 91.88 250 GLY A C 1
ATOM 1975 O O . GLY A 1 250 ? -7.806 11.767 15.727 1.00 91.88 250 GLY A O 1
ATOM 1976 N N . ASP A 1 251 ? -5.668 11.905 15.028 1.00 94.44 251 ASP A N 1
ATOM 1977 C CA . ASP A 1 251 ? -5.350 10.476 15.170 1.00 94.44 251 ASP A CA 1
ATOM 1978 C C . ASP A 1 251 ? -5.447 10.029 16.635 1.00 94.44 251 ASP A C 1
ATOM 1980 O O . ASP A 1 251 ? -4.940 10.693 17.551 1.00 94.44 251 ASP A O 1
ATOM 1984 N N . ARG A 1 252 ? -6.101 8.893 16.861 1.00 94.44 252 ARG A N 1
ATOM 1985 C CA . ARG A 1 252 ? -6.406 8.358 18.186 1.00 94.44 252 ARG A CA 1
ATOM 1986 C C . ARG A 1 252 ? -5.425 7.246 18.527 1.00 94.44 252 ARG A C 1
ATOM 1988 O O . ARG A 1 252 ? -5.482 6.164 17.961 1.00 94.44 252 ARG A O 1
ATOM 1995 N N . GLU A 1 253 ? -4.596 7.460 19.547 1.00 89.69 253 GLU A N 1
ATOM 1996 C CA . GLU A 1 253 ? -3.559 6.502 19.973 1.00 89.69 253 GLU A CA 1
ATOM 1997 C C . GLU A 1 253 ? -4.102 5.086 20.272 1.00 89.69 253 GLU A C 1
ATOM 1999 O O . GLU A 1 253 ? -3.415 4.084 20.074 1.00 89.69 253 GLU A O 1
ATOM 2004 N N . GLN A 1 254 ? -5.348 4.984 20.740 1.00 87.44 254 GLN A N 1
ATOM 2005 C CA . GLN A 1 254 ? -6.019 3.717 21.037 1.00 87.44 254 GLN A CA 1
ATOM 2006 C C . GLN A 1 254 ? -6.638 3.022 19.812 1.00 87.44 254 GLN A C 1
ATOM 2008 O O . GLN A 1 254 ? -7.053 1.864 19.923 1.00 87.44 254 GLN A O 1
ATOM 2013 N N . ALA A 1 255 ? -6.770 3.720 18.682 1.00 92.06 255 ALA A N 1
ATOM 2014 C CA . ALA A 1 255 ? -7.344 3.192 17.454 1.00 92.06 255 ALA A CA 1
ATOM 2015 C C . ALA A 1 255 ? -6.230 2.610 16.566 1.00 92.06 255 ALA A C 1
ATOM 2017 O O . ALA A 1 255 ? -5.170 3.210 16.421 1.00 92.06 255 ALA A O 1
ATOM 2018 N N . PRO A 1 256 ? -6.417 1.428 15.956 1.00 92.38 256 PRO A N 1
ATOM 2019 C CA . PRO A 1 256 ? -5.520 0.981 14.904 1.00 92.38 256 PRO A CA 1
ATOM 2020 C C . PRO A 1 256 ? -5.658 1.869 13.661 1.00 92.38 256 PRO A C 1
ATOM 2022 O O . PRO A 1 256 ? -6.762 2.283 13.304 1.00 92.38 256 PRO A O 1
ATOM 2025 N N . ASN A 1 257 ? -4.544 2.058 12.957 1.00 94.69 257 ASN A N 1
ATOM 2026 C CA . ASN A 1 257 ? -4.487 2.875 11.749 1.00 94.69 257 ASN A CA 1
ATOM 2027 C C . ASN A 1 257 ? -4.536 1.990 10.502 1.00 94.69 257 ASN A C 1
ATOM 2029 O O . ASN A 1 257 ? -3.819 0.988 10.404 1.00 94.69 257 ASN A O 1
ATOM 2033 N N . LEU A 1 258 ? -5.384 2.352 9.540 1.00 95.25 258 LEU A N 1
ATOM 2034 C CA . LEU A 1 258 ? -5.554 1.651 8.270 1.00 95.25 258 LEU A CA 1
ATOM 2035 C C . LEU A 1 258 ? -5.429 2.631 7.102 1.00 95.25 258 LEU A C 1
ATOM 2037 O O . LEU A 1 258 ? -5.992 3.719 7.127 1.00 95.25 258 LEU A O 1
ATOM 2041 N N . VAL A 1 259 ? -4.727 2.221 6.046 1.00 96.75 259 VAL A N 1
ATOM 2042 C CA . VAL A 1 259 ? -4.599 3.003 4.811 1.00 96.75 259 VAL A CA 1
ATOM 2043 C C . VAL A 1 259 ? -5.212 2.229 3.651 1.00 96.75 259 VAL A C 1
ATOM 2045 O O . VAL A 1 259 ? -4.833 1.084 3.403 1.00 96.75 259 VAL A O 1
ATOM 2048 N N . TYR A 1 260 ? -6.116 2.872 2.916 1.00 96.31 260 TYR A N 1
ATOM 2049 C CA . TYR A 1 260 ? -6.569 2.429 1.600 1.00 96.31 260 TYR A CA 1
ATOM 2050 C C . TYR A 1 260 ? -5.911 3.300 0.535 1.00 96.31 260 TYR A C 1
ATOM 2052 O O . TYR A 1 260 ? -6.268 4.464 0.374 1.00 96.31 260 TYR A O 1
ATOM 2060 N N . LEU A 1 261 ? -4.953 2.735 -0.195 1.00 95.56 261 LEU A N 1
ATOM 2061 C CA . LEU A 1 261 ? -4.350 3.384 -1.355 1.00 95.56 261 LEU A CA 1
ATOM 2062 C C . LEU A 1 261 ? -5.122 2.987 -2.619 1.00 95.56 261 LEU A C 1
ATOM 2064 O O . LEU A 1 261 ? -5.256 1.797 -2.902 1.00 95.56 261 LEU A O 1
ATOM 2068 N N . VAL A 1 262 ? -5.609 3.980 -3.361 1.00 94.06 262 VAL A N 1
ATOM 2069 C CA . VAL A 1 262 ? -6.314 3.820 -4.638 1.00 94.06 262 VAL A CA 1
ATOM 2070 C C . VAL A 1 262 ? -5.486 4.526 -5.711 1.00 94.06 262 VAL A C 1
ATOM 2072 O O . VAL A 1 262 ? -5.312 5.742 -5.650 1.00 94.06 262 VAL A O 1
ATOM 2075 N N . THR A 1 263 ? -4.938 3.748 -6.640 1.00 88.12 263 THR A N 1
ATOM 2076 C CA . THR A 1 263 ? -3.997 4.146 -7.701 1.00 88.12 263 THR A CA 1
ATOM 2077 C C . THR A 1 263 ? -4.506 3.615 -9.031 1.00 88.12 263 THR A C 1
ATOM 2079 O O . THR A 1 263 ? -5.100 2.508 -9.011 1.00 88.12 263 THR A O 1
#

InterPro domains:
  IPR002035 von Willebrand factor, type A [PF00092] (153-263)
  IPR002035 von Willebrand factor, type A [PS50234] (1-108)
  IPR002035 von Willebrand factor, type A [PS50234] (153-263)
  IPR036465 von Willebrand factor A-like domain superfamily [G3DSA:3.40.50.410] (1-129)
  IPR036465 von Willebrand factor A-like domain superfamily [G3DSA:3.40.50.410] (149-263)
  IPR036465 von Willebrand factor A-like domain superfamily [SSF53300] (2-116)
  IPR036465 von Willebrand factor A-like domain superfamily [SSF53300] (126-263)
  IPR052229 Collagen VI and Biomineralization Protein PIF [PTHR22588] (146-263)

Radius of gyration: 23.63 Å; Cα contacts (8 Å, |Δi|>4): 376; chains: 1; bounding box: 77×45×45 Å